Protein AF-A0A920CGW9-F1 (afdb_monomer_lite)

Foldseek 3Di:
DDDDQEEEEEAEDQDDDPCSQPAFLLNFVVCLVVVRFKYKYKYKHQQVDAFDAKDKDKDKDFKKWFAHDPVDDRRHGGDIDTPPAMEIWIWIDGTRMTMTMWMWGDDSGGTITHHPDALLNVLVVVCVVLVQDPVPDDPVLVVLSVVLSVCSVVRDPVCVVVNVVSSVVSVVVVVVVVPDDDDDDDDDDDDD

pLDDT: mean 80.1, std 19.01, range [24.91, 97.69]

Radius of gyration: 21.85 Å; chains: 1; bounding box: 53×42×64 Å

Organism: NCBI:txid1274374

Secondary structure (DSSP, 8-state):
-----EEEEEEEESS--TTTTSPPHHHHHHHHHH--SEEEEEEEEE--SSPEEEEEEEEEEEEEEEE--TTS-TTS--EEEEEEEEEEEEEEEEETEEEEEEEEEE-SSEEEEE-SS-HHHHHHHHHHHTT--GGG--HHHHHHHHHHHHHHHHT-GGGHHHHHHHHHHHHHHHHHGGGS------------

Sequence (192 aa):
MSQYVGTYHSHPNKEYFFEWAYPSNMDISYARYSKDPYMIIIALSRSGKARRELQLEVRKDRAYQFTYNPKLDAHDPPDQVELGHDISYLFGSFLEYTFEMRAYSYNAKGLLNMNLISSEAELLNQLGQNKIKIDTLSAADVFRLRKIEYNLRENNERHGKNTEYHLERLKSLDINSNLKLNVCSLIIRCSS

Structure (mmCIF, N/CA/C/O backbone):
data_AF-A0A920CGW9-F1
#
_entry.id   AF-A0A920CGW9-F1
#
loop_
_atom_site.group_PDB
_atom_site.id
_atom_site.type_symbol
_atom_site.label_atom_id
_atom_site.label_alt_id
_atom_site.label_comp_id
_atom_site.label_asym_id
_atom_site.label_entity_id
_atom_site.label_seq_id
_atom_site.pdbx_PDB_ins_code
_atom_site.Cartn_x
_atom_site.Cartn_y
_atom_site.Cartn_z
_atom_site.occupancy
_atom_site.B_iso_or_equiv
_atom_site.auth_seq_id
_atom_site.auth_comp_id
_atom_site.auth_asym_id
_atom_site.auth_atom_id
_atom_site.pdbx_PDB_model_num
ATOM 1 N N . MET A 1 1 ? 6.518 -20.311 15.582 1.00 49.88 1 MET A N 1
ATOM 2 C CA . MET A 1 1 ? 7.782 -20.034 14.863 1.00 49.88 1 MET A CA 1
ATOM 3 C C . MET A 1 1 ? 7.578 -18.729 14.110 1.00 49.88 1 MET A C 1
ATOM 5 O O . MET A 1 1 ? 6.521 -18.591 13.510 1.00 49.88 1 MET A O 1
ATOM 9 N N . SER A 1 2 ? 8.495 -17.763 14.206 1.00 73.31 2 SER A N 1
ATOM 10 C CA . SER A 1 2 ? 8.412 -16.520 13.421 1.00 73.31 2 SER A CA 1
ATOM 11 C C . SER A 1 2 ? 8.936 -16.798 12.013 1.00 73.31 2 SER A C 1
ATOM 13 O O . SER A 1 2 ? 10.030 -17.345 11.884 1.00 73.31 2 SER A O 1
ATOM 15 N N . GLN A 1 3 ? 8.152 -16.486 10.981 1.00 85.88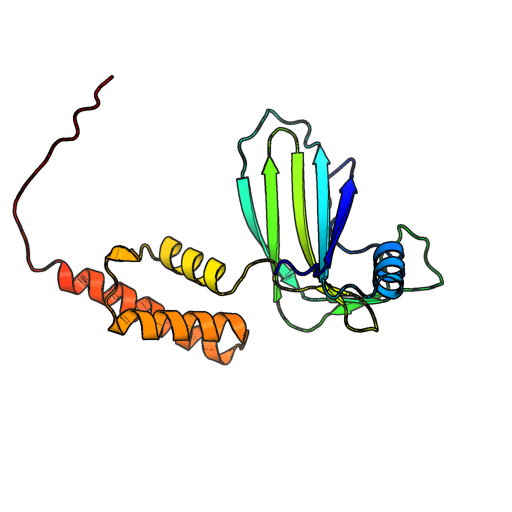 3 GLN A N 1
ATOM 16 C CA . GLN A 1 3 ? 8.536 -16.656 9.580 1.00 85.88 3 GLN A CA 1
ATOM 17 C C . GLN A 1 3 ? 8.692 -15.279 8.937 1.00 85.88 3 GLN A C 1
ATOM 19 O O . GLN A 1 3 ? 7.830 -14.416 9.087 1.00 85.88 3 GLN A O 1
ATOM 24 N N . TYR A 1 4 ? 9.794 -15.086 8.219 1.00 86.69 4 TYR A N 1
ATOM 25 C CA . TYR A 1 4 ? 9.993 -13.914 7.379 1.00 86.69 4 TYR A CA 1
ATOM 26 C C . TYR A 1 4 ? 9.064 -13.984 6.159 1.00 86.69 4 TYR A C 1
ATOM 28 O O . TYR A 1 4 ? 9.005 -15.015 5.487 1.00 86.69 4 TYR A O 1
ATOM 36 N N . VAL A 1 5 ? 8.325 -12.904 5.902 1.00 86.88 5 VAL A N 1
ATOM 37 C CA . VAL A 1 5 ? 7.283 -12.855 4.862 1.00 86.88 5 VAL A CA 1
ATOM 38 C C . VAL A 1 5 ? 7.437 -11.684 3.894 1.00 86.88 5 VAL A C 1
ATOM 40 O O . VAL A 1 5 ? 6.641 -11.570 2.972 1.00 86.88 5 VAL A O 1
ATOM 43 N N . GLY A 1 6 ? 8.416 -10.797 4.063 1.00 91.31 6 GLY A N 1
ATOM 44 C CA . GLY A 1 6 ? 8.503 -9.640 3.181 1.00 91.31 6 GLY A CA 1
ATOM 45 C C . GLY A 1 6 ? 9.488 -8.568 3.598 1.00 91.31 6 GLY A C 1
ATOM 46 O O . GLY A 1 6 ? 10.061 -8.608 4.687 1.00 91.31 6 GLY A O 1
ATOM 47 N N . THR A 1 7 ? 9.625 -7.582 2.720 1.00 92.94 7 THR A N 1
ATOM 48 C CA . THR A 1 7 ? 10.518 -6.436 2.885 1.00 92.94 7 THR A CA 1
ATOM 49 C C . THR A 1 7 ? 9.758 -5.146 3.126 1.00 92.94 7 THR A C 1
ATOM 51 O O . THR A 1 7 ? 8.555 -5.035 2.880 1.00 92.94 7 THR A O 1
ATOM 54 N N . TYR A 1 8 ? 10.495 -4.137 3.579 1.00 93.00 8 TYR A N 1
ATOM 55 C CA . TYR A 1 8 ? 10.065 -2.755 3.480 1.00 93.00 8 TYR A CA 1
ATOM 56 C C . TYR A 1 8 ? 11.111 -1.945 2.707 1.00 93.00 8 TYR A C 1
ATOM 58 O O . TYR A 1 8 ? 12.305 -2.244 2.784 1.00 93.00 8 TYR A O 1
ATOM 66 N N . HIS A 1 9 ? 10.667 -0.910 2.000 1.00 93.88 9 HIS A N 1
ATOM 67 C CA . HIS A 1 9 ? 11.530 0.085 1.375 1.00 93.88 9 HIS A CA 1
ATOM 68 C C . HIS A 1 9 ? 10.994 1.492 1.658 1.00 93.88 9 HIS A C 1
ATOM 70 O O . HIS A 1 9 ? 9.785 1.719 1.664 1.00 93.88 9 HIS A O 1
ATOM 76 N N . SER A 1 10 ? 11.890 2.437 1.933 1.00 92.25 10 SER A N 1
ATOM 77 C CA . SER A 1 10 ? 11.520 3.813 2.258 1.00 92.25 10 SER A CA 1
ATOM 78 C C . SER A 1 10 ? 11.898 4.753 1.121 1.00 92.25 10 SER A C 1
ATOM 80 O O . SER A 1 10 ? 13.057 4.776 0.716 1.00 92.25 10 SER A O 1
ATOM 82 N N . HIS A 1 11 ? 10.955 5.577 0.665 1.00 92.94 11 HIS A N 1
ATOM 83 C CA . HIS A 1 11 ? 11.180 6.620 -0.339 1.00 92.94 11 HIS A CA 1
ATOM 84 C C . HIS A 1 11 ? 11.296 7.994 0.342 1.00 92.94 11 HIS A C 1
ATOM 86 O O . HIS A 1 11 ? 10.275 8.605 0.682 1.00 92.94 11 HIS A O 1
ATOM 92 N N . PRO A 1 12 ? 12.516 8.505 0.586 1.00 89.19 12 PRO A N 1
ATOM 93 C CA . PRO A 1 12 ? 12.698 9.845 1.123 1.00 89.19 12 PRO A CA 1
ATOM 94 C C . PRO A 1 12 ? 12.500 10.887 0.020 1.00 89.19 12 PRO A C 1
ATOM 96 O O . PRO A 1 12 ? 13.229 10.910 -0.968 1.00 89.19 12 PRO A O 1
ATOM 99 N N . ASN A 1 13 ? 11.553 11.799 0.218 1.00 84.56 13 ASN A N 1
ATOM 100 C CA . ASN A 1 13 ? 11.251 12.865 -0.729 1.00 84.56 13 ASN A CA 1
ATOM 101 C C . ASN A 1 13 ? 11.410 14.242 -0.082 1.00 84.56 13 ASN A C 1
ATOM 103 O O . ASN A 1 13 ? 11.139 14.437 1.106 1.00 84.56 13 ASN A O 1
ATOM 107 N N . LYS A 1 14 ? 11.844 15.229 -0.875 1.00 84.06 14 LYS 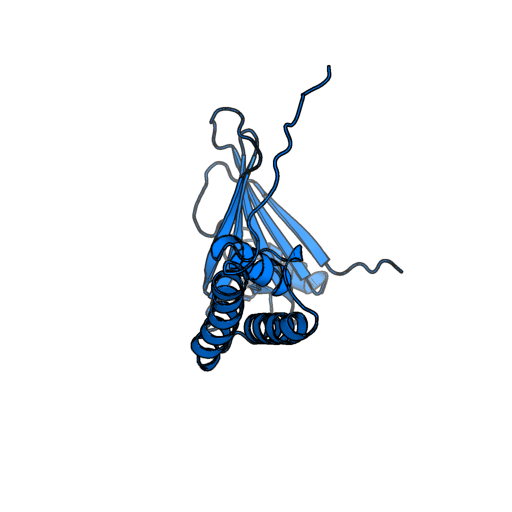A N 1
ATOM 108 C CA . LYS A 1 14 ? 11.921 16.624 -0.411 1.00 84.06 14 LYS A CA 1
ATOM 109 C C . LYS A 1 14 ? 10.525 17.194 -0.186 1.00 84.06 14 LYS A C 1
ATOM 111 O O . LYS A 1 14 ? 10.276 17.805 0.847 1.00 84.06 14 LYS A O 1
ATOM 116 N N . GLU A 1 15 ? 9.610 16.911 -1.102 1.00 81.69 15 GLU A N 1
ATOM 117 C CA . GLU A 1 15 ? 8.235 17.400 -1.085 1.00 81.69 15 GLU A CA 1
ATOM 118 C C . GLU A 1 15 ? 7.253 16.237 -1.223 1.00 81.69 15 GLU A C 1
ATOM 120 O O . GLU A 1 15 ? 7.603 15.161 -1.710 1.00 81.69 15 GLU A O 1
ATOM 125 N N . TYR A 1 16 ? 6.027 16.457 -0.762 1.00 78.38 16 TYR A N 1
ATOM 126 C CA . TYR A 1 16 ? 4.928 15.524 -0.969 1.00 78.38 16 TYR A CA 1
ATOM 127 C C . TYR A 1 16 ? 4.379 15.660 -2.391 1.00 78.38 16 TYR A C 1
ATOM 129 O O . TYR A 1 16 ? 4.093 16.769 -2.841 1.00 78.38 16 TYR A O 1
ATOM 137 N N . PHE A 1 17 ? 4.146 14.527 -3.047 1.00 81.81 17 PHE A N 1
ATOM 138 C CA . PHE A 1 17 ? 3.365 14.426 -4.274 1.00 81.81 17 PHE A CA 1
ATOM 139 C C . PHE A 1 17 ? 2.535 13.137 -4.243 1.00 81.81 17 PHE A C 1
ATOM 141 O O . PHE A 1 17 ? 2.855 12.196 -3.516 1.00 81.81 17 PHE A O 1
ATOM 148 N N . PHE A 1 18 ? 1.428 13.120 -4.987 1.00 74.19 18 PHE A N 1
ATOM 149 C CA . PHE A 1 18 ? 0.583 11.931 -5.126 1.00 74.19 18 PHE A CA 1
ATOM 150 C C . PHE A 1 18 ? 1.404 10.784 -5.749 1.00 74.19 18 PHE A C 1
ATOM 152 O O . PHE A 1 18 ? 2.270 11.053 -6.573 1.00 74.19 18 PHE A O 1
ATOM 15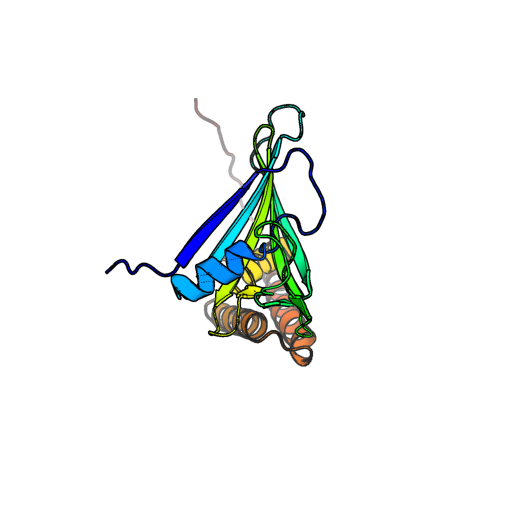9 N N . GLU A 1 19 ? 1.160 9.532 -5.346 1.00 82.38 19 GLU A N 1
ATOM 160 C CA . GLU A 1 19 ? 1.848 8.322 -5.862 1.00 82.38 19 GLU A CA 1
ATOM 161 C C . GLU A 1 19 ? 3.316 8.143 -5.451 1.00 82.38 19 GLU A C 1
ATOM 163 O O . GLU A 1 19 ? 3.969 7.194 -5.859 1.00 82.38 19 GLU A O 1
ATOM 168 N N . TRP A 1 20 ? 3.862 8.977 -4.572 1.00 88.31 20 TRP A N 1
ATOM 169 C CA . TRP A 1 20 ? 5.253 8.856 -4.115 1.00 88.31 20 TRP A CA 1
ATOM 170 C C . TRP A 1 20 ? 5.620 7.548 -3.378 1.00 88.31 20 TRP A C 1
ATOM 172 O O . TRP A 1 20 ? 6.806 7.248 -3.213 1.00 88.31 20 TRP A O 1
ATOM 182 N N . ALA A 1 21 ? 4.623 6.769 -2.941 1.00 93.88 21 ALA A N 1
ATOM 183 C CA . ALA A 1 21 ? 4.792 5.423 -2.389 1.00 93.88 21 ALA A CA 1
ATOM 184 C C . ALA A 1 21 ? 4.537 4.312 -3.423 1.00 93.88 21 ALA A C 1
ATOM 186 O O . ALA A 1 21 ? 4.477 3.143 -3.035 1.00 93.88 21 ALA A O 1
ATOM 187 N N . TYR A 1 22 ? 4.358 4.649 -4.706 1.00 95.75 22 TYR A N 1
ATOM 188 C CA . TYR A 1 22 ? 4.401 3.685 -5.807 1.00 95.75 22 TYR A CA 1
ATOM 189 C C . TYR A 1 22 ? 5.814 3.125 -5.965 1.00 95.75 22 TYR A C 1
ATOM 191 O O . TYR A 1 22 ? 6.787 3.805 -5.624 1.00 95.75 22 TYR A O 1
ATOM 199 N N . PRO A 1 23 ? 5.946 1.887 -6.463 1.00 96.38 23 PRO A N 1
ATOM 200 C CA . PRO A 1 23 ? 7.246 1.290 -6.697 1.00 96.38 23 PRO A CA 1
ATOM 201 C C . PRO A 1 23 ? 7.960 2.014 -7.835 1.00 96.38 23 PRO A C 1
ATOM 203 O O . PRO A 1 23 ? 7.352 2.361 -8.843 1.00 96.38 23 PRO A O 1
ATOM 206 N N . SER A 1 24 ? 9.266 2.186 -7.690 1.00 95.38 24 SER A N 1
ATOM 207 C CA . SER A 1 24 ? 10.180 2.512 -8.780 1.00 95.38 24 SER A CA 1
ATOM 208 C C . SER A 1 24 ? 10.477 1.278 -9.635 1.00 95.38 24 SER A C 1
ATOM 210 O O . SER A 1 24 ? 10.230 0.132 -9.241 1.00 95.38 24 SER A O 1
ATOM 212 N N . ASN A 1 25 ? 11.077 1.481 -10.805 1.00 96.44 25 ASN A N 1
ATOM 213 C CA . ASN A 1 25 ? 11.540 0.381 -11.644 1.00 96.44 25 ASN A CA 1
ATOM 214 C C . ASN A 1 25 ? 12.551 -0.525 -10.906 1.00 96.44 25 ASN A C 1
ATOM 216 O O . ASN A 1 25 ? 12.542 -1.750 -11.073 1.00 96.44 25 ASN A O 1
ATOM 220 N N . MET A 1 26 ? 13.385 0.052 -10.031 1.00 95.81 26 MET A N 1
ATOM 221 C CA . MET A 1 26 ? 14.310 -0.703 -9.183 1.00 95.81 26 MET A CA 1
ATOM 222 C C . MET A 1 26 ? 13.590 -1.555 -8.137 1.00 95.81 26 MET A C 1
ATOM 224 O O . MET A 1 26 ? 14.024 -2.679 -7.895 1.00 95.81 26 MET A O 1
ATOM 228 N N . ASP A 1 27 ? 12.473 -1.095 -7.572 1.00 96.50 27 ASP A N 1
ATOM 229 C CA . ASP A 1 27 ? 11.687 -1.896 -6.623 1.00 96.50 27 ASP A CA 1
ATOM 230 C C . ASP A 1 27 ? 11.156 -3.171 -7.274 1.00 96.50 27 ASP A C 1
ATOM 232 O O . ASP A 1 27 ? 11.217 -4.250 -6.679 1.00 96.50 27 ASP A O 1
ATOM 236 N N . ILE A 1 28 ? 10.711 -3.085 -8.534 1.00 96.62 28 ILE A N 1
ATOM 237 C CA . ILE A 1 28 ? 10.260 -4.271 -9.271 1.00 96.62 28 ILE A CA 1
ATOM 238 C C . ILE A 1 28 ? 11.434 -5.201 -9.573 1.00 96.62 28 ILE A C 1
ATOM 240 O O . ILE A 1 28 ? 11.309 -6.420 -9.445 1.00 96.62 28 ILE A O 1
ATOM 244 N N . SER A 1 29 ? 12.587 -4.646 -9.957 1.00 95.44 29 SER A N 1
ATOM 245 C CA . SER A 1 29 ? 13.811 -5.423 -10.178 1.00 95.44 29 SER A CA 1
ATOM 246 C C . SER A 1 29 ? 14.241 -6.169 -8.909 1.00 95.44 29 SER A C 1
ATOM 248 O O . SER A 1 29 ? 14.483 -7.378 -8.942 1.00 95.44 29 SER A O 1
ATOM 250 N N . TYR A 1 30 ? 14.242 -5.474 -7.770 1.00 95.38 30 TYR A N 1
ATOM 251 C CA . TYR A 1 30 ? 14.555 -6.041 -6.466 1.00 95.38 30 TYR A CA 1
ATOM 252 C C . TYR A 1 30 ? 13.556 -7.133 -6.068 1.00 95.38 30 TYR A C 1
ATOM 254 O O . TYR A 1 30 ? 13.979 -8.233 -5.718 1.00 95.38 30 TYR A O 1
ATOM 262 N N . ALA A 1 31 ? 12.248 -6.889 -6.196 1.00 95.12 31 ALA A N 1
ATOM 263 C CA . ALA A 1 31 ? 11.219 -7.884 -5.893 1.00 95.12 31 ALA A CA 1
ATOM 264 C C . ALA A 1 31 ? 11.353 -9.143 -6.766 1.00 95.12 31 ALA A C 1
ATOM 266 O O . ALA A 1 31 ? 11.160 -10.262 -6.293 1.00 95.12 31 ALA A O 1
ATOM 267 N N . ARG A 1 32 ? 11.752 -8.988 -8.036 1.00 93.69 32 ARG A N 1
ATOM 268 C CA . ARG A 1 32 ? 12.036 -10.124 -8.929 1.00 93.69 32 ARG A CA 1
ATOM 269 C C . ARG A 1 32 ? 13.248 -10.940 -8.491 1.00 93.69 32 ARG A C 1
ATOM 271 O O . ARG A 1 32 ? 13.266 -12.156 -8.702 1.00 93.69 32 ARG A O 1
ATOM 278 N N . TYR A 1 33 ? 14.246 -10.275 -7.916 1.00 93.81 33 TYR A N 1
ATOM 279 C CA . TYR A 1 33 ? 15.446 -10.907 -7.385 1.00 93.81 33 TYR A CA 1
ATOM 280 C C . TYR A 1 33 ? 15.178 -11.616 -6.050 1.00 93.81 33 TYR A C 1
ATOM 282 O O . TYR A 1 33 ? 15.472 -12.806 -5.940 1.00 93.81 33 TYR A O 1
ATOM 290 N N . SER A 1 34 ? 14.596 -10.919 -5.065 1.00 92.75 34 SER A N 1
ATOM 291 C CA . SER A 1 34 ? 14.337 -11.473 -3.729 1.00 92.75 34 SER A CA 1
ATOM 292 C C . SER A 1 34 ? 13.224 -12.517 -3.738 1.00 92.75 34 SER A C 1
ATOM 294 O O . SER A 1 34 ? 13.328 -13.528 -3.049 1.00 92.75 34 SER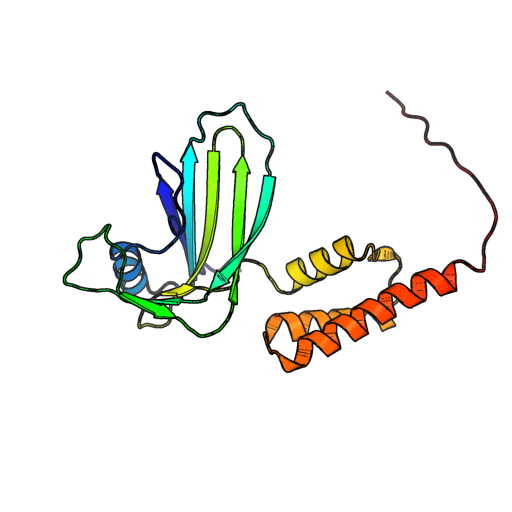 A O 1
ATOM 296 N N . LYS A 1 35 ? 12.193 -12.309 -4.571 1.00 92.00 35 LYS A N 1
ATOM 297 C CA . LYS A 1 35 ? 10.974 -13.131 -4.659 1.00 92.00 35 LYS A CA 1
ATOM 298 C C . LYS A 1 35 ? 10.215 -13.225 -3.337 1.00 92.00 35 LYS A C 1
ATOM 300 O O . LYS A 1 35 ? 9.472 -14.184 -3.118 1.00 92.00 35 LYS A O 1
ATOM 305 N N . ASP A 1 36 ? 10.388 -12.226 -2.481 1.00 90.62 36 ASP A N 1
ATOM 306 C CA . ASP A 1 36 ? 9.629 -12.126 -1.246 1.00 90.62 36 ASP A CA 1
ATOM 307 C C . ASP A 1 36 ? 8.152 -11.873 -1.567 1.00 90.62 36 ASP A C 1
ATOM 309 O O . ASP A 1 36 ? 7.847 -11.106 -2.485 1.00 90.62 36 ASP A O 1
ATOM 313 N N . PRO A 1 37 ? 7.213 -12.522 -0.854 1.00 91.19 37 PRO A N 1
ATOM 314 C CA . PRO A 1 37 ? 5.813 -12.486 -1.253 1.00 91.19 37 PRO A CA 1
ATOM 315 C C . PRO A 1 37 ? 5.182 -11.111 -1.037 1.00 91.19 37 PRO A C 1
ATOM 317 O O . PRO A 1 37 ? 4.239 -10.775 -1.753 1.00 91.19 37 PRO A O 1
ATOM 320 N N . TYR A 1 38 ? 5.713 -10.318 -0.100 1.00 94.44 38 TYR A N 1
ATOM 321 C CA . TYR A 1 38 ? 5.196 -8.996 0.227 1.00 94.44 38 TYR A CA 1
ATOM 322 C C . TYR A 1 38 ? 6.293 -7.933 0.294 1.00 94.44 38 TYR A C 1
ATOM 324 O O . TYR A 1 38 ? 7.410 -8.189 0.747 1.00 94.44 38 TYR A O 1
ATOM 332 N N . MET A 1 39 ? 5.932 -6.715 -0.100 1.00 95.56 39 MET A N 1
ATOM 333 C CA . MET A 1 39 ? 6.741 -5.512 0.076 1.00 95.56 39 MET A CA 1
ATOM 334 C C . MET A 1 39 ? 5.862 -4.384 0.611 1.00 95.56 39 MET A C 1
ATOM 336 O O . MET A 1 39 ? 4.742 -4.188 0.143 1.00 95.56 39 MET A O 1
ATOM 340 N N . ILE A 1 40 ? 6.371 -3.624 1.576 1.00 95.69 40 ILE A N 1
ATOM 341 C CA . ILE A 1 40 ? 5.760 -2.372 2.028 1.00 95.69 40 ILE A CA 1
ATOM 342 C C . ILE A 1 40 ? 6.634 -1.214 1.562 1.00 95.69 40 ILE A C 1
ATOM 344 O O . ILE A 1 40 ? 7.825 -1.187 1.862 1.00 95.69 40 ILE A O 1
ATOM 348 N N . ILE A 1 41 ? 6.047 -0.238 0.877 1.00 96.19 41 ILE A N 1
ATOM 349 C CA . ILE A 1 41 ? 6.746 1.001 0.526 1.00 96.19 41 ILE A CA 1
ATOM 350 C C . ILE A 1 41 ? 6.223 2.125 1.410 1.00 96.19 41 ILE A C 1
ATOM 352 O O . ILE A 1 41 ? 5.011 2.335 1.508 1.00 96.19 41 ILE A O 1
ATOM 356 N N . ILE A 1 42 ? 7.147 2.825 2.069 1.00 94.75 42 ILE A N 1
ATOM 357 C CA . ILE A 1 42 ? 6.862 3.972 2.933 1.00 94.75 42 ILE A CA 1
ATOM 358 C C . ILE A 1 42 ? 7.512 5.211 2.326 1.00 94.75 42 ILE A C 1
ATOM 360 O O . ILE A 1 42 ? 8.724 5.400 2.422 1.00 94.75 42 ILE A O 1
ATOM 364 N N . ALA A 1 43 ? 6.714 6.086 1.729 1.00 94.06 43 ALA A N 1
ATOM 365 C CA . ALA A 1 43 ? 7.196 7.379 1.268 1.00 94.06 43 ALA A CA 1
ATOM 366 C C . ALA A 1 43 ? 7.070 8.416 2.377 1.00 94.06 43 ALA A C 1
ATOM 368 O O . ALA A 1 43 ? 6.052 8.465 3.064 1.00 94.06 43 ALA A O 1
ATOM 369 N N . LEU A 1 44 ? 8.101 9.238 2.571 1.00 92.25 44 LEU A N 1
ATOM 370 C CA . LEU A 1 44 ? 8.131 10.248 3.625 1.00 92.25 44 LEU A CA 1
ATOM 371 C C . LEU A 1 44 ? 8.793 11.546 3.157 1.00 92.25 44 LEU A C 1
ATOM 373 O O . LEU A 1 44 ? 9.831 11.532 2.500 1.00 92.25 44 LEU A O 1
ATOM 377 N N . SER A 1 45 ? 8.211 12.678 3.547 1.00 90.94 45 SER A N 1
ATOM 378 C CA . SER A 1 45 ? 8.777 14.019 3.358 1.00 90.94 45 SER A CA 1
ATOM 379 C C . SER A 1 45 ? 8.699 14.797 4.655 1.00 90.94 45 SER A C 1
ATOM 381 O O . SER A 1 45 ? 7.782 14.637 5.470 1.00 90.94 45 SER A O 1
ATOM 383 N N . ARG A 1 46 ? 9.683 15.673 4.840 1.00 87.06 46 ARG A N 1
ATOM 384 C CA . ARG A 1 46 ? 9.675 16.655 5.910 1.00 87.06 46 ARG A CA 1
ATOM 385 C C . ARG A 1 46 ? 8.753 17.809 5.514 1.00 87.06 46 ARG A C 1
ATOM 387 O O . ARG A 1 46 ? 9.075 18.614 4.653 1.00 87.06 46 ARG A O 1
ATOM 394 N N . SER A 1 47 ? 7.623 17.917 6.200 1.00 72.69 47 SER A N 1
ATOM 395 C CA . SER A 1 47 ? 6.579 18.921 5.958 1.00 72.69 47 SER A CA 1
ATOM 396 C C . SER A 1 47 ? 6.944 20.348 6.396 1.00 72.69 47 SER A C 1
ATOM 398 O O . SER A 1 47 ? 6.171 21.272 6.148 1.00 72.69 47 SER A O 1
ATOM 400 N N . GLY A 1 48 ? 8.074 20.538 7.093 1.00 64.06 48 GLY A N 1
ATOM 401 C CA . GLY A 1 48 ? 8.549 21.840 7.587 1.00 64.06 48 GLY A CA 1
ATOM 402 C C . GLY A 1 48 ? 7.665 22.502 8.658 1.00 64.06 48 GLY A C 1
ATOM 403 O O . GLY A 1 48 ? 7.929 23.637 9.047 1.00 64.06 48 GLY A O 1
ATOM 404 N N . LYS A 1 49 ? 6.608 21.826 9.131 1.00 63.75 49 LYS A N 1
ATOM 405 C CA . LYS A 1 49 ? 5.633 22.343 10.108 1.00 63.75 49 LYS A CA 1
ATOM 406 C C . LYS A 1 49 ? 5.967 21.904 11.540 1.00 63.75 49 LYS A C 1
ATOM 408 O O . LYS A 1 49 ? 6.734 20.970 11.746 1.00 63.75 49 LYS A O 1
ATOM 413 N N . ALA A 1 50 ? 5.359 22.583 12.519 1.00 70.19 50 ALA A N 1
ATOM 414 C CA . ALA A 1 50 ? 5.469 22.281 13.949 1.00 70.19 50 ALA A CA 1
ATOM 415 C C . ALA A 1 50 ? 5.212 20.795 14.259 1.00 70.19 50 ALA A C 1
ATOM 417 O O . ALA A 1 50 ? 4.388 20.165 13.596 1.00 70.19 50 ALA A O 1
ATOM 418 N N . ARG A 1 51 ? 5.890 20.267 15.290 1.00 77.19 51 ARG A N 1
ATOM 419 C CA . ARG A 1 51 ? 5.774 18.868 15.733 1.00 77.19 51 ARG A CA 1
ATOM 420 C C . ARG A 1 51 ? 4.309 18.473 15.943 1.00 77.19 51 ARG A C 1
ATOM 422 O O . ARG A 1 51 ? 3.637 19.035 16.803 1.00 77.19 51 ARG A O 1
ATOM 429 N N . ARG A 1 52 ? 3.845 17.492 15.170 1.00 79.25 52 ARG A N 1
ATOM 430 C CA . ARG A 1 52 ? 2.511 16.894 15.274 1.00 79.25 52 ARG A CA 1
ATOM 431 C C . ARG A 1 52 ? 2.558 15.586 16.054 1.00 79.25 52 ARG A C 1
ATOM 433 O O . ARG A 1 52 ? 3.536 14.842 15.967 1.00 79.25 52 ARG A O 1
ATOM 440 N N . GLU A 1 53 ? 1.483 15.288 16.771 1.00 88.75 53 GLU A N 1
ATOM 441 C CA . GLU A 1 53 ? 1.215 13.927 17.239 1.00 88.75 53 GLU A CA 1
ATOM 442 C C . GLU A 1 53 ? 0.973 12.988 16.050 1.00 88.75 53 GLU A C 1
ATOM 444 O O . GLU A 1 53 ? 0.755 13.445 14.924 1.00 88.75 53 GLU A O 1
ATOM 449 N N . LEU A 1 54 ? 1.036 11.675 16.289 1.00 87.00 54 LEU A N 1
ATOM 450 C CA . LEU A 1 54 ? 0.790 10.687 15.243 1.00 87.00 54 LEU A CA 1
ATOM 451 C C . LEU A 1 54 ? -0.667 10.783 14.789 1.00 87.00 54 LEU A C 1
ATOM 453 O O . LEU A 1 54 ? -1.588 10.531 15.561 1.00 87.00 54 LEU A O 1
ATOM 457 N N . GLN A 1 55 ? -0.857 11.111 13.518 1.00 86.38 55 GLN A N 1
ATOM 458 C CA . GLN A 1 55 ? -2.152 11.099 12.852 1.00 86.38 55 GLN A CA 1
ATOM 459 C C . GLN A 1 55 ? -2.107 10.092 11.714 1.00 86.38 55 GLN A C 1
ATOM 461 O O . GLN A 1 55 ? -1.160 10.099 10.926 1.00 86.38 55 GLN A O 1
ATOM 466 N N . LEU A 1 56 ? -3.132 9.247 11.635 1.00 86.50 56 LEU A N 1
ATOM 467 C CA . LEU A 1 56 ? -3.303 8.237 10.598 1.00 86.50 56 LEU A CA 1
ATOM 468 C C . LEU A 1 56 ? -4.667 8.417 9.938 1.00 86.50 56 LEU A C 1
ATOM 470 O O . LEU A 1 56 ? -5.678 8.619 10.609 1.00 86.50 56 LEU A O 1
ATOM 474 N N . GLU A 1 57 ? -4.678 8.309 8.622 1.00 86.31 57 GLU A N 1
ATOM 475 C CA . GLU A 1 57 ? -5.848 8.387 7.765 1.00 86.31 57 GLU A CA 1
ATOM 476 C C . GLU A 1 57 ? -5.806 7.202 6.798 1.00 86.31 57 GLU A C 1
ATOM 478 O O . GLU A 1 57 ? -4.784 6.940 6.161 1.00 86.31 57 GLU A O 1
ATOM 483 N N . VAL A 1 58 ? -6.919 6.479 6.683 1.00 86.69 58 VAL A N 1
ATOM 484 C CA . VAL A 1 58 ? -7.077 5.456 5.646 1.00 86.69 58 VAL A CA 1
ATOM 485 C C . VAL A 1 58 ? -7.595 6.144 4.391 1.00 86.69 58 VAL A C 1
ATOM 487 O O . VAL A 1 58 ? -8.671 6.742 4.412 1.00 86.69 58 VAL A O 1
ATOM 490 N N . ARG A 1 59 ? -6.839 6.042 3.301 1.00 88.81 59 ARG A N 1
ATOM 491 C CA . ARG A 1 59 ? -7.211 6.567 1.985 1.00 88.81 59 ARG A CA 1
ATOM 492 C C . ARG A 1 59 ? -7.439 5.434 1.001 1.00 88.81 59 ARG A C 1
ATOM 494 O O . ARG A 1 59 ? -6.989 4.315 1.234 1.00 88.81 59 ARG A O 1
ATOM 501 N N . LYS A 1 60 ? -8.150 5.733 -0.086 1.00 89.19 60 LYS A N 1
ATOM 502 C CA . LYS A 1 60 ? -8.465 4.783 -1.156 1.00 89.19 60 LYS A CA 1
ATOM 503 C C . LYS A 1 60 ? -7.831 5.204 -2.471 1.00 89.19 60 LYS A C 1
ATOM 505 O O . LYS A 1 60 ? -7.665 6.396 -2.716 1.00 89.19 60 LYS A O 1
ATOM 510 N N . ASP A 1 61 ? -7.508 4.218 -3.292 1.00 92.06 61 ASP A N 1
ATOM 511 C CA . ASP A 1 61 ? -6.928 4.388 -4.621 1.00 92.06 61 ASP A CA 1
ATOM 512 C C . ASP A 1 61 ? -7.314 3.216 -5.530 1.00 92.06 61 ASP A C 1
ATOM 514 O O . ASP A 1 61 ? -7.821 2.199 -5.052 1.00 92.06 61 ASP A O 1
ATOM 518 N N . ARG A 1 62 ? -7.039 3.328 -6.829 1.00 93.50 62 ARG A N 1
ATOM 519 C CA . ARG A 1 62 ? -7.166 2.210 -7.766 1.00 93.50 62 ARG A CA 1
ATOM 520 C C . ARG A 1 62 ? -6.040 1.197 -7.556 1.00 93.50 62 ARG A C 1
ATOM 522 O O . ARG A 1 62 ? -4.897 1.531 -7.236 1.00 93.50 62 ARG A O 1
ATOM 529 N N . ALA A 1 63 ? -6.372 -0.075 -7.729 1.00 93.38 63 ALA A N 1
ATOM 530 C CA . ALA A 1 63 ? -5.403 -1.155 -7.725 1.00 93.38 63 ALA A CA 1
ATOM 531 C C . ALA A 1 63 ? -4.648 -1.199 -9.056 1.00 93.38 63 ALA A C 1
ATOM 533 O O . ALA A 1 63 ? -5.259 -1.176 -10.123 1.00 93.38 63 ALA A O 1
ATOM 534 N N . TYR A 1 64 ? -3.329 -1.354 -8.983 1.00 96.38 64 TYR A N 1
ATOM 535 C CA . TYR A 1 64 ? -2.451 -1.487 -10.140 1.00 96.38 64 TYR A CA 1
ATOM 536 C C . TYR A 1 64 ? -1.530 -2.695 -9.992 1.00 96.38 64 TYR A C 1
ATOM 538 O O . TYR A 1 64 ? -1.158 -3.090 -8.884 1.00 96.38 64 TYR A O 1
ATOM 546 N N . GLN A 1 65 ? -1.132 -3.253 -11.129 1.00 97.12 65 GLN A N 1
ATOM 547 C CA . GLN A 1 65 ? 0.020 -4.128 -11.256 1.00 97.12 65 GLN A CA 1
ATOM 548 C C . GLN A 1 65 ? 1.164 -3.349 -11.903 1.00 97.12 65 GLN A C 1
ATOM 550 O O . GLN A 1 65 ? 0.987 -2.782 -12.977 1.00 97.12 65 GLN A O 1
ATOM 555 N N . PHE A 1 66 ? 2.337 -3.399 -11.281 1.00 97.62 66 PHE A N 1
ATOM 556 C CA . PHE A 1 66 ? 3.563 -2.752 -11.730 1.00 97.62 66 PHE A CA 1
ATOM 557 C C . PHE A 1 66 ? 4.559 -3.789 -12.246 1.00 97.62 66 PHE A C 1
ATOM 559 O O . PHE A 1 66 ? 4.824 -4.793 -11.575 1.00 97.62 66 PHE A O 1
ATOM 566 N N . THR A 1 67 ? 5.133 -3.558 -13.423 1.00 97.69 67 THR A N 1
ATOM 567 C CA . THR A 1 67 ? 6.068 -4.476 -14.084 1.00 97.69 67 THR A CA 1
ATOM 568 C C . THR A 1 67 ? 7.350 -3.777 -14.513 1.00 97.69 67 THR A C 1
ATOM 570 O O . THR A 1 67 ? 7.336 -2.642 -14.973 1.00 97.69 67 THR A O 1
ATOM 573 N N . TYR A 1 68 ? 8.469 -4.489 -14.384 1.00 97.12 68 TYR A N 1
ATOM 574 C CA . TYR A 1 68 ? 9.790 -3.967 -14.722 1.00 97.12 68 TYR A CA 1
ATOM 575 C C . TYR A 1 68 ? 9.900 -3.608 -16.207 1.00 97.12 68 TYR A C 1
ATOM 577 O O . TYR A 1 68 ? 9.647 -4.462 -17.062 1.00 97.12 68 TYR A O 1
ATOM 585 N N . ASN A 1 69 ? 10.380 -2.399 -16.494 1.00 96.69 69 ASN A N 1
ATOM 586 C CA . ASN A 1 69 ? 10.672 -1.937 -17.843 1.00 96.69 69 ASN A CA 1
ATOM 587 C C . ASN A 1 69 ? 12.196 -1.766 -18.020 1.00 96.69 69 ASN A C 1
ATOM 589 O O . ASN A 1 69 ? 12.789 -0.874 -17.414 1.00 96.69 69 ASN A O 1
ATOM 593 N N . PRO A 1 70 ? 12.863 -2.580 -18.862 1.00 95.75 70 PRO A N 1
ATOM 594 C CA . PRO A 1 70 ? 14.320 -2.531 -19.028 1.00 95.75 70 PRO A CA 1
ATOM 595 C C . PRO A 1 70 ? 14.833 -1.260 -19.721 1.00 95.75 70 PRO A C 1
ATOM 597 O O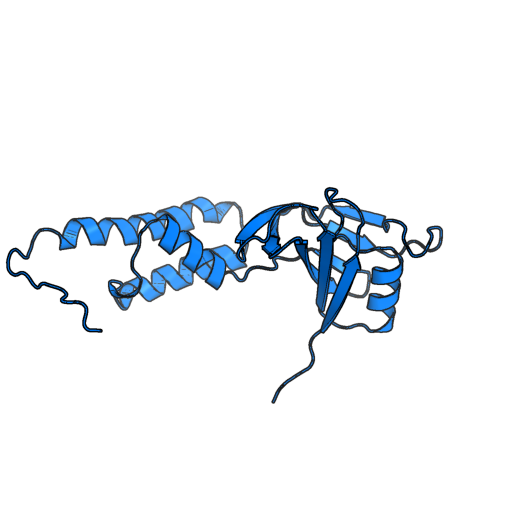 . PRO A 1 70 ? 16.043 -1.090 -19.835 1.00 95.75 70 PRO A O 1
ATOM 600 N N . LYS A 1 71 ? 13.943 -0.407 -20.241 1.00 96.81 71 LYS A N 1
ATOM 601 C CA . LYS A 1 71 ? 14.302 0.837 -20.937 1.00 96.81 71 LYS A CA 1
ATOM 602 C C . LYS A 1 71 ? 14.288 2.067 -20.027 1.00 96.81 71 LYS A C 1
ATOM 604 O O . LYS A 1 71 ? 14.646 3.139 -20.502 1.00 96.81 71 LYS A O 1
ATOM 609 N N . LEU A 1 72 ? 13.828 1.920 -18.786 1.00 95.38 72 LEU A N 1
ATOM 610 C CA . LEU A 1 72 ? 13.684 3.007 -17.820 1.00 95.38 72 LEU A CA 1
ATOM 611 C C . LEU A 1 72 ? 14.802 2.965 -16.780 1.00 95.38 72 LEU A C 1
ATOM 613 O O . LEU A 1 72 ? 15.300 1.884 -16.442 1.00 95.38 72 LEU A O 1
ATOM 617 N N . ASP A 1 73 ? 15.158 4.129 -16.242 1.00 95.69 73 ASP A N 1
ATOM 618 C CA . ASP A 1 73 ? 16.139 4.227 -15.169 1.00 95.69 73 ASP A CA 1
ATOM 619 C C . ASP A 1 73 ? 15.605 3.617 -13.866 1.00 95.69 73 ASP A C 1
ATOM 621 O O . ASP A 1 73 ? 14.416 3.351 -13.686 1.00 95.69 73 ASP A O 1
ATOM 625 N N . ALA A 1 74 ? 16.512 3.371 -12.920 1.00 91.94 74 ALA A N 1
ATOM 626 C CA . ALA A 1 74 ? 16.200 2.739 -11.638 1.00 91.94 74 ALA A CA 1
ATOM 627 C C . ALA A 1 74 ? 15.095 3.466 -10.848 1.00 91.94 74 ALA A C 1
ATOM 629 O O . ALA A 1 74 ? 14.276 2.818 -10.201 1.00 91.94 74 ALA A O 1
ATOM 630 N N . HIS A 1 75 ? 15.089 4.798 -10.899 1.00 91.12 75 HIS A N 1
ATOM 631 C CA . HIS A 1 75 ? 14.174 5.652 -10.139 1.00 91.12 75 HIS A CA 1
ATOM 632 C C . HIS A 1 75 ? 12.908 6.034 -10.910 1.00 91.12 75 HIS A C 1
ATOM 634 O O . HIS A 1 75 ? 12.023 6.664 -10.333 1.00 91.12 75 HIS A O 1
ATOM 640 N N . ASP A 1 76 ? 12.819 5.659 -12.185 1.00 93.12 76 ASP A N 1
ATOM 641 C CA . ASP A 1 76 ? 11.659 5.960 -13.013 1.00 93.12 76 ASP A CA 1
ATOM 642 C C . ASP A 1 76 ? 10.450 5.108 -12.596 1.00 93.12 76 ASP A C 1
ATOM 644 O O . ASP A 1 76 ? 10.614 3.995 -12.075 1.00 93.12 76 ASP A O 1
ATOM 648 N N . PRO A 1 77 ? 9.223 5.599 -12.839 1.00 93.19 77 PRO A N 1
ATOM 649 C CA . PRO A 1 77 ? 8.021 4.805 -12.639 1.00 93.19 77 PRO A CA 1
ATOM 650 C C . PRO A 1 77 ? 8.010 3.596 -13.598 1.00 93.19 77 PRO A C 1
ATOM 652 O O . PRO A 1 77 ? 8.274 3.768 -14.787 1.00 93.19 77 PRO A O 1
ATOM 655 N N . PRO A 1 78 ? 7.712 2.374 -13.123 1.00 96.38 78 PRO A N 1
ATOM 656 C CA . PRO A 1 78 ? 7.620 1.180 -13.959 1.00 96.38 78 PRO A CA 1
ATOM 657 C C . PRO A 1 78 ? 6.367 1.196 -14.849 1.00 96.38 78 PRO A C 1
ATOM 659 O O . PRO A 1 78 ? 5.484 2.042 -14.705 1.00 96.38 78 PRO A O 1
ATOM 662 N N . ASP A 1 79 ? 6.246 0.208 -15.740 1.00 97.25 79 ASP A N 1
ATOM 663 C CA . ASP A 1 79 ? 4.999 -0.002 -16.481 1.00 97.25 79 ASP A CA 1
ATOM 664 C C . ASP A 1 79 ? 3.880 -0.387 -15.498 1.00 97.25 79 ASP A C 1
ATOM 666 O O . ASP A 1 79 ? 4.101 -1.218 -14.612 1.00 97.25 79 ASP A O 1
ATOM 670 N N . GLN A 1 80 ? 2.677 0.171 -15.668 1.00 96.19 80 GLN A N 1
ATOM 671 C CA . GLN A 1 80 ? 1.537 -0.091 -14.785 1.00 96.19 80 GLN A CA 1
ATOM 672 C C . GLN A 1 80 ? 0.252 -0.437 -15.547 1.00 96.19 80 GLN A C 1
ATOM 674 O O . GLN A 1 80 ? -0.026 0.112 -16.613 1.00 96.19 80 GLN A O 1
ATOM 679 N N . VAL A 1 81 ? -0.551 -1.335 -14.972 1.00 97.00 81 VAL A N 1
ATOM 680 C CA . VAL A 1 81 ? -1.868 -1.742 -15.486 1.00 97.00 81 VAL A CA 1
ATOM 681 C C . VAL A 1 81 ? -2.884 -1.717 -14.349 1.00 97.00 81 VAL A C 1
ATOM 683 O O . VAL A 1 81 ? -2.653 -2.329 -13.309 1.00 97.00 81 VAL A O 1
ATOM 686 N N . GLU A 1 82 ? -4.009 -1.027 -14.537 1.00 96.25 82 GLU A N 1
ATOM 687 C CA . GLU A 1 82 ? -5.105 -0.991 -13.560 1.00 96.25 82 GLU A CA 1
ATOM 688 C C . GLU A 1 82 ? -5.819 -2.355 -13.471 1.00 96.25 82 GLU A C 1
ATOM 690 O O . GLU A 1 82 ? -6.061 -3.013 -14.483 1.00 96.25 82 GLU A O 1
ATOM 695 N N . LEU A 1 83 ? -6.173 -2.783 -12.256 1.00 92.19 83 LEU A N 1
ATOM 696 C CA . LEU A 1 83 ? -6.765 -4.095 -11.959 1.00 92.19 83 LEU A CA 1
ATOM 697 C C . LEU A 1 83 ? -8.287 -4.055 -11.720 1.00 92.19 83 LEU A C 1
ATOM 699 O O . LEU A 1 83 ? -8.871 -5.067 -11.327 1.00 92.19 83 LEU A O 1
ATOM 703 N N . GLY A 1 84 ? -8.932 -2.903 -11.925 1.00 89.88 84 GLY A N 1
ATOM 704 C CA . GLY A 1 84 ? -10.394 -2.762 -11.897 1.00 89.88 84 GLY A CA 1
ATOM 705 C C . GLY A 1 84 ? -11.048 -2.887 -10.515 1.00 89.88 84 GLY A C 1
ATOM 706 O O . GLY A 1 84 ? -12.235 -3.182 -10.434 1.00 89.88 84 GLY A O 1
ATOM 707 N N . HIS A 1 85 ? -10.296 -2.685 -9.432 1.00 85.88 85 HIS A N 1
ATOM 708 C CA . HIS A 1 85 ? -10.819 -2.636 -8.064 1.00 85.88 85 HIS A CA 1
ATOM 709 C C . HIS A 1 85 ? -10.084 -1.576 -7.236 1.00 85.88 85 HIS A C 1
ATOM 711 O O . HIS A 1 85 ? -9.019 -1.102 -7.634 1.00 85.88 85 HIS A O 1
ATOM 717 N N . ASP A 1 86 ? -10.657 -1.203 -6.091 1.00 89.25 86 ASP A N 1
ATOM 718 C CA . ASP A 1 86 ? -10.064 -0.225 -5.176 1.00 89.25 86 ASP A CA 1
ATOM 719 C C . ASP A 1 86 ? -9.231 -0.913 -4.088 1.00 89.25 86 ASP A C 1
ATOM 721 O O . ASP A 1 86 ? -9.551 -2.017 -3.633 1.00 89.25 86 ASP A O 1
ATOM 725 N N . ILE A 1 87 ? -8.189 -0.217 -3.637 1.00 89.25 87 ILE A N 1
ATOM 726 C CA . ILE A 1 87 ? -7.367 -0.579 -2.482 1.00 89.25 87 ILE A CA 1
ATOM 727 C C . ILE A 1 87 ? -7.342 0.546 -1.458 1.00 89.25 87 ILE A C 1
ATOM 729 O O . ILE A 1 87 ? -7.535 1.717 -1.782 1.00 89.25 87 ILE A O 1
ATOM 733 N N . SER A 1 88 ? -7.067 0.178 -0.211 1.00 89.44 88 SER A N 1
ATOM 734 C CA . SER A 1 88 ? -6.867 1.101 0.897 1.00 89.44 88 SER A CA 1
ATOM 735 C C . SER A 1 88 ? -5.404 1.143 1.326 1.00 89.44 88 SER A C 1
ATOM 737 O O . SER A 1 88 ? -4.745 0.108 1.459 1.00 89.44 88 SER A O 1
ATOM 739 N N . TYR A 1 89 ? -4.918 2.349 1.598 1.00 90.69 89 TYR A N 1
ATOM 740 C CA . TYR A 1 89 ? -3.556 2.627 2.034 1.00 90.69 89 TYR A CA 1
ATOM 741 C C . TYR A 1 89 ? -3.550 3.603 3.217 1.00 90.69 89 TYR A C 1
ATOM 743 O O . TYR A 1 89 ? -4.566 4.236 3.520 1.00 90.69 89 TYR A O 1
ATOM 751 N N . LEU A 1 90 ? -2.417 3.706 3.915 1.00 91.06 90 LEU A N 1
ATOM 752 C CA . LEU A 1 90 ? -2.281 4.617 5.051 1.00 91.06 90 LEU A CA 1
ATOM 753 C C . LEU A 1 90 ? -1.584 5.898 4.627 1.00 91.06 90 LEU A C 1
ATOM 755 O O . LEU A 1 90 ? -0.507 5.872 4.038 1.00 91.06 90 LEU A O 1
ATOM 759 N N . PHE A 1 91 ? -2.176 7.017 5.004 1.00 91.25 91 PHE A N 1
ATOM 760 C CA . PHE A 1 91 ? -1.546 8.321 4.981 1.00 91.25 91 PHE A CA 1
ATOM 761 C C . PHE A 1 91 ? -1.417 8.824 6.413 1.00 91.25 91 PHE A C 1
ATOM 763 O O . PHE A 1 91 ? -2.297 8.593 7.240 1.00 91.25 91 PHE A O 1
ATOM 770 N N . GLY A 1 92 ? -0.332 9.514 6.735 1.00 89.75 92 GLY A N 1
ATOM 771 C CA . GLY A 1 92 ? -0.146 9.992 8.091 1.00 89.75 92 GLY A CA 1
ATOM 772 C C . GLY A 1 92 ? 0.801 11.162 8.226 1.00 89.75 92 GLY A C 1
ATOM 773 O O . GLY A 1 92 ? 1.502 11.566 7.298 1.00 89.75 92 GLY A O 1
ATOM 774 N N . SER A 1 93 ? 0.810 11.722 9.429 1.00 90.25 93 SER A N 1
ATOM 775 C CA . SER A 1 93 ? 1.812 12.698 9.834 1.00 90.25 93 SER A CA 1
ATOM 776 C C . SER A 1 93 ? 2.273 12.427 11.255 1.00 90.25 93 SER A C 1
ATOM 778 O O . SER A 1 93 ? 1.489 11.997 12.098 1.00 90.25 93 SER A O 1
ATOM 780 N N . PHE A 1 94 ? 3.559 12.641 11.504 1.00 89.00 94 PHE A N 1
ATOM 781 C CA . PHE A 1 94 ? 4.164 12.487 12.820 1.00 89.00 94 PHE A CA 1
ATOM 782 C C . PHE A 1 94 ? 5.378 13.399 12.937 1.00 89.00 94 PHE A C 1
ATOM 784 O O . PHE A 1 94 ? 6.226 13.437 12.043 1.00 89.00 94 PHE A O 1
ATOM 791 N N . LEU A 1 95 ? 5.479 14.131 14.047 1.00 89.06 95 LEU A N 1
ATOM 792 C CA . LEU A 1 95 ? 6.481 15.174 14.248 1.00 89.06 95 LEU A CA 1
ATOM 793 C C . LEU A 1 95 ? 6.457 16.167 13.078 1.00 89.06 95 LEU A C 1
ATOM 795 O O . LEU A 1 95 ? 5.451 16.837 12.862 1.00 89.06 95 LEU A O 1
ATOM 799 N N . GLU A 1 96 ? 7.553 16.270 12.335 1.00 90.31 96 GLU A N 1
ATOM 800 C CA . GLU A 1 96 ? 7.690 17.156 11.179 1.00 90.31 96 GLU A CA 1
ATOM 801 C C . GLU A 1 96 ? 7.488 16.409 9.854 1.00 90.31 96 GLU A C 1
ATOM 803 O O . GLU A 1 96 ? 7.648 17.002 8.787 1.00 90.31 96 GLU A O 1
ATOM 808 N N . TYR A 1 97 ? 7.142 15.122 9.892 1.00 89.88 97 TYR A N 1
ATOM 809 C CA . TYR A 1 97 ? 7.039 14.263 8.720 1.00 89.88 97 TYR A CA 1
ATOM 810 C C . TYR A 1 97 ? 5.592 14.041 8.302 1.00 89.88 97 TYR A C 1
ATOM 812 O O . TYR A 1 97 ? 4.681 13.936 9.122 1.00 89.88 97 TYR A O 1
ATOM 820 N N . THR A 1 98 ? 5.397 13.953 6.995 1.00 91.31 98 THR A N 1
ATOM 821 C CA . THR A 1 98 ? 4.208 13.385 6.361 1.00 91.31 98 THR A CA 1
ATOM 822 C C . THR A 1 98 ? 4.642 12.118 5.648 1.00 91.31 98 THR A C 1
ATOM 824 O O . THR A 1 98 ? 5.748 12.087 5.105 1.00 91.31 98 THR A O 1
ATOM 827 N N . PHE A 1 99 ? 3.815 11.080 5.678 1.00 91.88 99 PHE A N 1
ATOM 828 C CA . PHE A 1 99 ? 4.146 9.802 5.071 1.00 91.88 99 PHE A CA 1
ATOM 829 C C . PHE A 1 99 ? 2.935 9.114 4.448 1.00 91.88 99 PHE A C 1
ATOM 831 O O . PHE A 1 99 ? 1.787 9.361 4.816 1.00 91.88 99 PHE A O 1
ATOM 838 N N . GLU A 1 100 ? 3.227 8.219 3.517 1.00 93.88 100 GLU A N 1
ATOM 839 C CA . GLU A 1 100 ? 2.285 7.315 2.876 1.00 93.88 100 GLU A CA 1
ATOM 840 C C . GLU A 1 100 ? 2.852 5.903 2.912 1.00 93.88 100 GLU A C 1
ATOM 842 O O . GLU A 1 100 ? 4.037 5.703 2.657 1.00 93.88 100 GLU A O 1
ATOM 847 N N . MET A 1 101 ? 2.012 4.928 3.239 1.00 94.44 101 MET A N 1
ATOM 848 C CA . MET A 1 101 ? 2.385 3.523 3.311 1.00 94.44 101 MET A CA 1
ATOM 849 C C . MET A 1 101 ? 1.479 2.715 2.398 1.00 94.44 101 MET A C 1
ATOM 851 O O . MET A 1 101 ? 0.252 2.789 2.518 1.00 94.44 101 MET A O 1
ATOM 855 N N . ARG A 1 102 ? 2.083 1.901 1.534 1.00 95.25 102 ARG A N 1
ATOM 856 C CA . ARG A 1 102 ? 1.383 0.988 0.625 1.00 95.25 102 ARG A CA 1
ATOM 857 C C . ARG A 1 102 ? 1.944 -0.419 0.739 1.00 95.25 102 ARG A C 1
ATOM 859 O O . ARG A 1 102 ? 3.137 -0.592 0.985 1.00 95.25 102 ARG A O 1
ATOM 866 N N . ALA A 1 103 ? 1.074 -1.409 0.567 1.00 94.56 103 ALA A N 1
ATOM 867 C CA . ALA A 1 103 ? 1.441 -2.817 0.548 1.00 94.56 103 ALA A CA 1
ATOM 868 C C . ALA A 1 103 ? 1.340 -3.379 -0.866 1.00 94.56 103 ALA A C 1
ATOM 870 O O . ALA A 1 103 ? 0.419 -3.055 -1.621 1.00 94.56 103 ALA A O 1
ATOM 871 N N . TYR A 1 104 ? 2.267 -4.277 -1.168 1.00 95.88 104 TYR A N 1
ATOM 872 C CA . TYR A 1 104 ? 2.390 -4.938 -2.449 1.00 95.88 104 TYR A CA 1
ATOM 873 C C . TYR A 1 104 ? 2.548 -6.437 -2.255 1.00 95.88 104 TYR A C 1
ATOM 875 O O . TYR A 1 104 ? 3.258 -6.878 -1.350 1.00 95.88 104 TYR A O 1
ATOM 883 N N . SER A 1 105 ? 1.939 -7.212 -3.149 1.00 95.50 105 SER A N 1
ATOM 884 C CA . SER A 1 105 ? 2.203 -8.645 -3.289 1.00 95.50 105 SER A CA 1
ATOM 885 C C . SER A 1 105 ? 2.999 -8.923 -4.560 1.00 95.50 105 SER A C 1
ATOM 887 O O . SER A 1 105 ? 2.833 -8.229 -5.562 1.00 95.50 105 SER A O 1
ATOM 889 N N . TYR A 1 106 ? 3.860 -9.936 -4.540 1.00 95.00 106 TYR A N 1
ATOM 890 C CA . TYR A 1 106 ? 4.641 -10.345 -5.706 1.00 95.00 106 TYR A CA 1
ATOM 891 C C . TYR A 1 106 ? 4.039 -11.587 -6.383 1.00 95.00 106 TYR A C 1
ATOM 893 O O . TYR A 1 106 ? 3.797 -12.599 -5.728 1.00 95.00 106 TYR A O 1
ATOM 901 N N . ASN A 1 107 ? 3.836 -11.552 -7.709 1.00 91.69 107 ASN A N 1
ATOM 902 C CA . ASN A 1 107 ? 3.250 -12.669 -8.482 1.00 91.69 107 ASN A CA 1
ATOM 903 C C . ASN A 1 107 ? 4.154 -13.233 -9.594 1.00 91.69 107 ASN A C 1
ATOM 905 O O . ASN A 1 107 ? 3.662 -13.664 -10.639 1.00 91.69 107 ASN A O 1
ATOM 909 N N . ALA A 1 108 ? 5.476 -13.202 -9.414 1.00 90.44 108 ALA A N 1
ATOM 910 C CA . ALA A 1 108 ? 6.483 -13.575 -10.420 1.00 90.44 108 ALA A CA 1
ATOM 911 C C . ALA A 1 108 ? 6.589 -12.650 -11.652 1.00 90.44 108 ALA A C 1
ATOM 913 O O . ALA A 1 108 ? 7.621 -12.659 -12.325 1.00 90.44 108 ALA A O 1
ATOM 914 N N . LYS A 1 109 ? 5.562 -11.844 -11.952 1.00 89.44 109 LYS A N 1
ATOM 915 C CA . LYS A 1 109 ? 5.576 -10.861 -13.049 1.00 89.44 109 LYS A CA 1
ATOM 916 C C . LYS A 1 109 ? 5.923 -9.459 -12.558 1.00 89.44 109 LYS A C 1
ATOM 918 O O . LYS A 1 109 ? 6.577 -8.709 -13.276 1.00 89.44 109 LYS A O 1
ATOM 923 N N . GLY A 1 110 ? 5.500 -9.119 -11.346 1.00 94.06 110 GLY A N 1
ATOM 924 C CA . GLY A 1 110 ? 5.731 -7.809 -10.757 1.00 94.06 110 GLY A CA 1
ATOM 925 C C . GLY A 1 110 ? 5.041 -7.657 -9.408 1.00 94.06 110 GLY A C 1
ATOM 926 O O . GLY A 1 110 ? 4.710 -8.659 -8.768 1.00 94.06 110 GLY A O 1
ATOM 927 N N . LEU A 1 111 ? 4.843 -6.408 -8.997 1.00 97.12 111 LEU A N 1
ATOM 928 C CA . LEU A 1 111 ? 4.176 -6.052 -7.747 1.00 97.12 111 LEU A CA 1
ATOM 929 C C . LEU A 1 111 ? 2.718 -5.674 -8.012 1.00 97.12 111 LEU A C 1
ATOM 931 O O . LEU A 1 111 ? 2.443 -4.895 -8.920 1.00 97.12 111 LEU A O 1
ATOM 935 N N . LEU A 1 112 ? 1.787 -6.198 -7.219 1.00 96.56 112 LEU A N 1
ATOM 936 C CA . LEU A 1 112 ? 0.386 -5.782 -7.233 1.00 96.56 112 LEU A CA 1
ATOM 937 C C . LEU A 1 112 ? 0.083 -4.986 -5.975 1.00 96.56 112 LEU A C 1
ATOM 939 O O . LEU A 1 112 ? 0.336 -5.483 -4.875 1.00 96.56 112 LEU A O 1
ATOM 943 N N . ASN A 1 113 ? -0.512 -3.806 -6.142 1.00 91.81 113 ASN A N 1
ATOM 944 C CA . ASN A 1 113 ? -1.112 -3.070 -5.035 1.00 91.81 113 ASN A CA 1
ATOM 945 C C . ASN A 1 113 ? -2.125 -3.959 -4.314 1.00 91.81 113 ASN A C 1
ATOM 947 O O . ASN A 1 113 ? -2.975 -4.586 -4.947 1.00 91.81 113 ASN A O 1
ATOM 951 N N . MET A 1 114 ? -2.066 -3.964 -2.987 1.00 90.62 114 MET A N 1
ATOM 952 C CA . MET A 1 114 ? -3.037 -4.657 -2.152 1.00 90.62 114 MET A CA 1
ATOM 953 C C . MET A 1 114 ? -3.485 -3.787 -0.981 1.00 90.62 114 MET A C 1
ATOM 955 O O . MET A 1 114 ? -2.842 -2.799 -0.625 1.00 90.62 114 MET A O 1
ATOM 959 N N . ASN A 1 115 ? -4.600 -4.179 -0.366 1.00 88.56 115 ASN A N 1
ATOM 960 C CA . ASN A 1 115 ? -5.089 -3.542 0.849 1.00 88.56 115 ASN A CA 1
ATOM 961 C C . ASN A 1 115 ? -4.049 -3.666 1.966 1.00 88.56 115 ASN A C 1
ATOM 963 O O . ASN A 1 115 ? -3.702 -4.772 2.381 1.00 88.56 115 ASN A O 1
ATOM 967 N N . LEU A 1 116 ? -3.579 -2.523 2.470 1.00 83.44 116 LEU A N 1
ATOM 968 C CA . LEU A 1 116 ? -2.709 -2.481 3.648 1.00 83.44 116 LEU A CA 1
ATOM 969 C C . LEU A 1 116 ? -3.501 -2.758 4.936 1.00 83.44 116 LEU A C 1
ATOM 971 O O . LEU A 1 116 ? -2.959 -3.275 5.910 1.00 83.44 116 LEU A O 1
ATOM 975 N N . ILE A 1 117 ? -4.785 -2.398 4.945 1.00 81.06 117 ILE A N 1
ATOM 976 C CA . ILE A 1 117 ? -5.683 -2.575 6.087 1.00 81.06 117 ILE A CA 1
ATOM 977 C C . ILE A 1 117 ? -6.375 -3.936 5.992 1.00 81.06 117 ILE A C 1
ATOM 979 O O . ILE A 1 117 ? -6.897 -4.300 4.939 1.00 81.06 117 ILE A O 1
ATOM 983 N N . SER A 1 118 ? -6.389 -4.685 7.097 1.00 76.94 118 SER A N 1
ATOM 984 C CA . SER A 1 118 ? -7.116 -5.954 7.171 1.00 76.94 118 SER A CA 1
ATOM 985 C C . SER A 1 118 ? -8.630 -5.728 7.196 1.00 76.94 118 SER A C 1
ATOM 987 O O . SER A 1 118 ? -9.117 -4.726 7.723 1.00 76.94 118 SER A O 1
ATOM 989 N N . SER A 1 119 ? -9.390 -6.709 6.708 1.00 75.50 119 SER A N 1
ATOM 990 C CA . SER A 1 119 ? -10.856 -6.732 6.800 1.00 75.50 119 SER A CA 1
ATOM 991 C C . SER A 1 119 ? -11.364 -6.585 8.242 1.00 75.50 119 SER A C 1
ATOM 993 O O . SER A 1 119 ? -12.403 -5.975 8.474 1.00 75.50 119 SER A O 1
ATOM 995 N N . GLU A 1 120 ? -10.623 -7.097 9.228 1.00 72.44 120 GLU A N 1
ATOM 996 C CA . GLU A 1 120 ? -10.929 -6.939 10.656 1.00 72.44 120 GLU A CA 1
ATOM 997 C C . GLU A 1 120 ? -10.765 -5.494 11.139 1.00 72.44 120 GLU A C 1
ATOM 999 O O . GLU A 1 120 ? -11.642 -4.970 11.825 1.00 72.44 120 GLU A O 1
ATOM 1004 N N . ALA A 1 121 ? -9.672 -4.825 10.765 1.00 75.12 121 ALA A N 1
ATOM 1005 C CA . ALA A 1 121 ? -9.465 -3.419 11.095 1.00 75.12 121 ALA A CA 1
ATOM 1006 C C . ALA A 1 121 ? -10.511 -2.527 10.404 1.00 75.12 121 ALA A C 1
ATOM 1008 O O . ALA A 1 121 ? -11.021 -1.586 11.015 1.00 75.12 121 ALA A O 1
ATOM 1009 N N . GLU A 1 122 ? -10.891 -2.856 9.168 1.00 76.31 122 GLU A N 1
ATOM 1010 C CA . GLU A 1 122 ? -11.973 -2.169 8.464 1.00 76.31 122 GLU A CA 1
ATOM 1011 C C . GLU A 1 122 ? -13.338 -2.397 9.134 1.00 76.31 122 GLU A C 1
ATOM 1013 O O . GLU A 1 122 ? -14.076 -1.433 9.343 1.00 76.31 122 GLU A O 1
ATOM 1018 N N . LEU A 1 123 ? -13.645 -3.624 9.578 1.00 82.38 123 LEU A N 1
ATOM 1019 C CA . LEU A 1 123 ? -14.838 -3.913 10.380 1.00 82.38 123 LEU A CA 1
ATOM 1020 C C . LEU A 1 123 ? -14.857 -3.069 11.662 1.00 82.38 123 LEU A C 1
ATOM 1022 O O . LEU A 1 123 ? -15.864 -2.428 11.956 1.00 82.38 123 LEU A O 1
ATOM 1026 N N . LEU A 1 124 ? -13.761 -3.047 12.424 1.00 79.50 124 LEU A N 1
ATOM 1027 C CA . LEU A 1 124 ? -13.676 -2.276 13.668 1.00 79.50 124 LEU A CA 1
ATOM 1028 C C . LEU A 1 124 ? -13.885 -0.778 13.422 1.00 79.50 124 LEU A C 1
ATOM 1030 O O . LEU A 1 124 ? -14.610 -0.125 14.176 1.00 79.50 124 LEU A O 1
ATOM 1034 N N . ASN A 1 125 ? -13.312 -0.246 12.340 1.00 77.94 125 ASN A N 1
ATOM 1035 C CA . ASN A 1 125 ? -13.531 1.137 11.931 1.00 77.94 125 ASN A CA 1
ATOM 1036 C C . ASN A 1 125 ? -15.014 1.396 11.608 1.00 77.94 125 ASN A C 1
ATOM 1038 O O . ASN A 1 125 ? -15.593 2.363 12.105 1.00 77.94 125 ASN A O 1
ATOM 1042 N N . GLN A 1 126 ? -15.669 0.499 10.860 1.00 80.88 126 GLN A N 1
ATOM 1043 C CA . GLN A 1 126 ? -17.104 0.600 10.578 1.00 80.88 126 GLN A CA 1
ATOM 1044 C C . GLN A 1 126 ? -17.947 0.553 11.859 1.00 80.88 126 GLN A C 1
ATOM 1046 O O . GLN A 1 126 ? -18.868 1.355 12.002 1.00 80.88 126 GLN A O 1
ATOM 1051 N N . LEU A 1 127 ? -17.643 -0.330 12.815 1.00 83.38 127 LEU A N 1
ATOM 1052 C CA . LEU A 1 127 ? -18.352 -0.376 14.099 1.00 83.38 127 LEU A CA 1
ATOM 1053 C C . LEU A 1 127 ? -18.201 0.942 14.870 1.00 83.38 127 LEU A C 1
ATOM 1055 O O . LEU A 1 127 ? -19.200 1.489 15.339 1.00 83.38 127 LEU A O 1
ATOM 1059 N N . GLY A 1 128 ? -16.983 1.493 14.929 1.00 77.50 128 GLY A N 1
ATOM 1060 C CA . GLY A 1 128 ? -16.695 2.775 15.575 1.00 77.50 128 GLY A CA 1
ATOM 1061 C C . GLY A 1 128 ? -17.443 3.950 14.939 1.00 77.50 128 GLY A C 1
ATOM 1062 O O . GLY A 1 128 ? -18.111 4.708 15.643 1.00 77.50 128 GLY A O 1
ATOM 1063 N N . GLN A 1 129 ? -17.420 4.061 13.607 1.00 79.62 129 GLN A N 1
ATOM 1064 C CA . GLN A 1 129 ? -18.178 5.076 12.857 1.00 79.62 129 GLN A CA 1
ATOM 1065 C C . GLN A 1 129 ? -19.687 4.974 13.107 1.00 79.62 129 GLN A C 1
ATOM 1067 O O . GLN A 1 129 ? -20.387 5.982 13.202 1.00 79.62 129 GLN A O 1
ATOM 1072 N N . ASN A 1 130 ? -20.186 3.747 13.260 1.00 80.06 130 ASN A N 1
ATOM 1073 C CA . ASN A 1 130 ? -21.588 3.465 13.541 1.00 80.06 130 ASN A CA 1
ATOM 1074 C C . ASN A 1 130 ? -21.934 3.492 15.039 1.00 80.06 130 ASN A C 1
ATOM 1076 O O . ASN A 1 130 ? -23.084 3.221 15.384 1.00 80.06 130 ASN A O 1
ATOM 1080 N N . LYS A 1 131 ? -20.978 3.855 15.909 1.00 83.44 131 LYS A N 1
ATOM 1081 C CA . LYS A 1 131 ? -21.109 3.917 17.375 1.00 83.44 131 LYS A CA 1
ATOM 1082 C C . LYS A 1 131 ? -21.570 2.602 18.019 1.00 83.44 131 LYS A C 1
ATOM 1084 O O . LYS A 1 131 ? -22.158 2.622 19.095 1.00 83.44 131 LYS A O 1
ATOM 1089 N N . ILE A 1 132 ? -21.291 1.469 17.377 1.00 82.88 132 ILE A N 1
ATOM 1090 C CA . ILE A 1 132 ? -21.615 0.141 17.901 1.00 82.88 132 ILE A CA 1
ATOM 1091 C C . ILE A 1 132 ? -20.515 -0.250 18.885 1.00 82.88 132 ILE A C 1
ATOM 1093 O O . ILE A 1 132 ? -19.347 -0.363 18.506 1.00 82.88 132 ILE A O 1
ATOM 1097 N N . LYS A 1 133 ? -20.879 -0.458 20.150 1.00 81.88 133 LYS A N 1
ATOM 1098 C CA . LYS A 1 133 ? -19.928 -0.912 21.164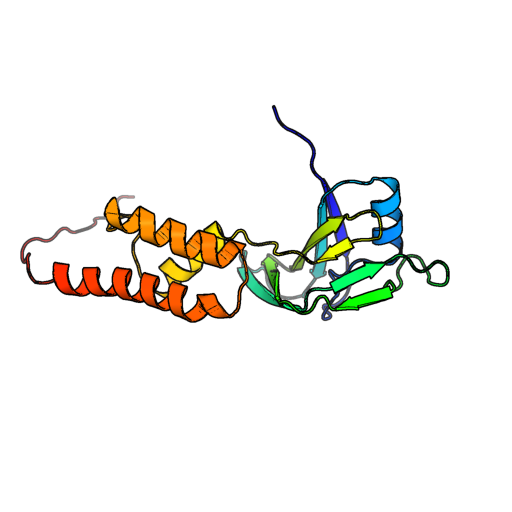 1.00 81.88 133 LYS A CA 1
ATOM 1099 C C . LYS A 1 133 ? -19.775 -2.429 21.099 1.00 81.88 133 LYS A C 1
ATOM 1101 O O . LYS A 1 133 ? -20.755 -3.153 20.999 1.00 81.88 133 LYS A O 1
ATOM 1106 N N . ILE A 1 134 ? -18.539 -2.918 21.124 1.00 79.69 134 ILE A N 1
ATOM 1107 C CA . ILE A 1 134 ? -18.249 -4.354 20.966 1.00 79.69 134 ILE A CA 1
ATOM 1108 C C . ILE A 1 134 ? -18.639 -5.140 22.223 1.00 79.69 134 ILE A C 1
ATOM 1110 O O . ILE A 1 134 ? -19.076 -6.282 22.128 1.00 79.69 134 ILE A O 1
ATOM 1114 N N . ASP A 1 135 ? -18.504 -4.520 23.394 1.00 79.56 135 ASP A N 1
ATOM 1115 C CA . ASP A 1 135 ? -18.818 -5.106 24.700 1.00 79.56 135 ASP A CA 1
ATOM 1116 C C . ASP A 1 135 ? -20.321 -5.334 24.923 1.00 79.56 135 ASP A C 1
ATOM 1118 O O . ASP A 1 135 ? -20.694 -6.135 25.779 1.00 79.56 135 ASP A O 1
ATOM 1122 N N . THR A 1 136 ? -21.185 -4.687 24.137 1.00 80.75 136 THR A N 1
ATOM 1123 C CA . THR A 1 136 ? -22.641 -4.880 24.188 1.00 80.75 136 THR A CA 1
ATOM 1124 C C . THR A 1 136 ? -23.147 -5.955 23.222 1.00 80.75 136 THR A C 1
ATOM 1126 O O . THR A 1 136 ? -24.336 -6.280 23.241 1.00 80.75 136 THR A O 1
ATOM 1129 N N . LEU A 1 137 ? -22.274 -6.535 22.390 1.00 82.00 137 LEU A N 1
ATOM 1130 C CA . LEU A 1 137 ? -22.658 -7.519 21.377 1.00 82.00 137 LEU A CA 1
ATOM 1131 C C . LEU A 1 137 ? -22.848 -8.918 21.971 1.00 82.00 137 LEU A C 1
ATOM 1133 O O . LEU A 1 137 ? -22.014 -9.432 22.715 1.00 82.00 137 LEU A O 1
ATOM 1137 N N . SER A 1 138 ? -23.941 -9.577 21.587 1.00 80.31 138 SER A N 1
ATOM 1138 C CA . SER A 1 138 ? -24.229 -10.950 22.001 1.00 80.31 138 SER A CA 1
ATOM 1139 C C . SER A 1 138 ? -23.449 -11.979 21.171 1.00 80.31 138 SER A C 1
ATOM 1141 O O . SER A 1 138 ? -22.952 -11.702 20.078 1.00 80.31 138 SER A O 1
ATOM 1143 N N . ALA A 1 139 ? -23.422 -13.236 21.623 1.00 78.12 139 ALA A N 1
ATOM 1144 C CA . ALA A 1 139 ? -22.847 -14.336 20.841 1.00 78.12 139 ALA A CA 1
ATOM 1145 C C . ALA A 1 139 ? -23.516 -14.509 19.456 1.00 78.12 139 ALA A C 1
ATOM 1147 O O . ALA A 1 139 ? -22.862 -14.915 18.495 1.00 78.12 139 ALA A O 1
ATOM 1148 N N . ALA A 1 140 ? -24.802 -14.162 19.323 1.00 73.69 140 ALA A N 1
ATOM 1149 C CA . ALA A 1 140 ? -25.510 -14.192 18.042 1.00 73.69 140 ALA A CA 1
ATOM 1150 C C . ALA A 1 140 ? -25.045 -13.077 17.083 1.00 73.69 140 ALA A C 1
ATOM 1152 O O . ALA A 1 140 ? -25.156 -13.219 15.860 1.00 73.69 140 ALA A O 1
ATOM 1153 N N . ASP A 1 141 ? -24.492 -11.986 17.613 1.00 81.75 141 ASP A N 1
ATOM 1154 C CA . ASP A 1 141 ? -23.977 -10.857 16.837 1.00 81.75 141 ASP A CA 1
ATOM 1155 C C . ASP A 1 141 ? -22.586 -11.136 16.270 1.00 81.75 141 ASP A C 1
ATOM 1157 O O . ASP A 1 141 ? -22.277 -10.694 15.164 1.00 81.75 141 ASP A O 1
ATOM 1161 N N . VAL A 1 142 ? -21.799 -11.994 16.927 1.00 82.19 142 VAL A N 1
ATOM 1162 C CA . VAL A 1 142 ? -20.508 -12.480 16.408 1.00 82.19 142 VAL A CA 1
ATOM 1163 C C . VAL A 1 142 ? -20.661 -13.109 15.020 1.00 82.19 142 VAL A C 1
ATOM 1165 O O . VAL A 1 142 ? -19.816 -12.912 14.147 1.00 82.19 142 VAL A O 1
ATOM 1168 N N . PHE A 1 143 ? -21.761 -13.824 14.765 1.00 83.19 143 PHE A N 1
ATOM 1169 C CA . PHE A 1 143 ? -22.043 -14.364 13.433 1.00 83.19 143 PHE A CA 1
ATOM 1170 C C . PHE A 1 143 ? -22.196 -13.258 12.375 1.00 83.19 143 PHE A C 1
ATOM 1172 O O . PHE A 1 143 ? -21.709 -13.408 11.256 1.00 83.19 143 PHE A O 1
ATOM 1179 N N . ARG A 1 144 ? -22.835 -12.134 12.726 1.00 85.00 144 ARG A N 1
ATOM 1180 C CA . ARG A 1 144 ? -23.009 -10.982 11.824 1.00 85.00 144 ARG A CA 1
ATOM 1181 C C . ARG A 1 144 ? -21.684 -10.282 11.577 1.00 85.00 144 ARG A C 1
ATOM 1183 O O . ARG A 1 144 ? -21.388 -9.985 10.428 1.00 85.00 144 ARG A O 1
ATOM 1190 N N . LEU A 1 145 ? -20.866 -10.107 12.617 1.00 85.75 145 LEU A N 1
ATOM 1191 C CA . LEU A 1 145 ? -19.510 -9.572 12.481 1.00 85.75 145 LEU A CA 1
ATOM 1192 C C . LEU A 1 145 ? -18.677 -10.408 11.507 1.00 85.75 145 LEU A C 1
ATOM 1194 O O . LEU A 1 145 ? -18.093 -9.860 10.581 1.00 85.75 145 LEU A O 1
ATOM 1198 N N . ARG A 1 146 ? -18.703 -11.740 11.643 1.00 83.94 146 ARG A N 1
ATOM 1199 C CA . ARG A 1 146 ? -18.021 -12.654 10.710 1.00 83.94 146 ARG A CA 1
ATOM 1200 C C . ARG A 1 146 ? -18.549 -12.539 9.282 1.00 83.94 146 ARG A C 1
ATOM 1202 O O . ARG A 1 146 ? -17.776 -12.666 8.343 1.00 83.94 146 ARG A O 1
ATOM 1209 N N . LYS A 1 147 ? -19.854 -12.311 9.098 1.00 84.44 147 LYS A N 1
ATOM 1210 C CA . LYS A 1 147 ? -20.440 -12.097 7.766 1.00 84.44 147 LYS A CA 1
ATOM 1211 C C . LYS A 1 147 ? -20.025 -10.765 7.153 1.00 84.44 147 LYS A C 1
ATOM 1213 O O . LYS A 1 147 ? -19.718 -10.741 5.968 1.00 84.44 147 LYS A O 1
ATOM 1218 N N . ILE A 1 148 ? -19.980 -9.693 7.940 1.00 82.81 148 ILE A N 1
ATOM 1219 C CA . ILE A 1 148 ? -19.471 -8.396 7.482 1.00 82.81 148 ILE A CA 1
ATOM 1220 C C . ILE A 1 148 ? -17.999 -8.531 7.093 1.00 82.81 148 ILE A C 1
ATOM 1222 O O . ILE A 1 148 ? -17.619 -8.166 5.991 1.00 82.81 148 ILE A O 1
ATOM 1226 N N . GLU A 1 149 ? -17.189 -9.116 7.966 1.00 81.31 149 GLU A N 1
ATOM 1227 C CA . GLU A 1 149 ? -15.753 -9.272 7.760 1.00 81.31 149 GLU A CA 1
ATOM 1228 C C . GLU A 1 149 ? -15.426 -10.159 6.551 1.00 81.31 149 GLU A C 1
ATOM 1230 O O . GLU A 1 149 ? -14.575 -9.801 5.740 1.00 81.31 149 GLU A O 1
ATOM 1235 N N . TYR A 1 150 ? -16.179 -11.244 6.352 1.00 80.50 150 TYR A N 1
ATOM 1236 C CA . TYR A 1 150 ? -16.115 -12.049 5.133 1.00 80.50 150 TYR A CA 1
ATOM 1237 C C . TYR A 1 150 ? -16.431 -11.222 3.878 1.00 80.50 150 TYR A C 1
ATOM 1239 O O . TYR A 1 150 ? -15.695 -11.288 2.897 1.00 80.50 150 TYR A O 1
ATOM 1247 N N . ASN A 1 151 ? -17.495 -10.410 3.907 1.00 79.50 151 ASN A N 1
ATOM 1248 C CA . ASN A 1 151 ? -17.846 -9.552 2.772 1.00 79.50 151 ASN A CA 1
ATOM 1249 C C . ASN A 1 151 ? -16.747 -8.516 2.480 1.00 79.50 151 ASN A C 1
ATOM 1251 O O . ASN A 1 151 ? -16.505 -8.214 1.314 1.00 79.50 151 ASN A O 1
ATOM 1255 N N . LEU A 1 152 ? -16.083 -7.993 3.520 1.00 76.50 152 LEU A N 1
ATOM 1256 C CA . LEU A 1 152 ? -14.955 -7.067 3.386 1.00 76.50 152 LEU A CA 1
ATOM 1257 C C . LEU A 1 152 ? -13.732 -7.737 2.744 1.00 76.50 152 LEU A C 1
ATOM 1259 O O . LEU A 1 152 ? -13.058 -7.109 1.936 1.00 76.50 152 LEU A O 1
ATOM 1263 N N . ARG A 1 153 ? -13.464 -9.020 3.031 1.00 73.62 153 ARG A N 1
ATOM 1264 C CA . ARG A 1 153 ? -12.379 -9.769 2.364 1.00 73.62 153 ARG A CA 1
ATOM 1265 C C . ARG A 1 153 ? -12.630 -9.996 0.873 1.00 73.62 153 ARG A C 1
ATOM 1267 O O . ARG A 1 153 ? -11.690 -9.954 0.089 1.00 73.62 153 ARG A O 1
ATOM 1274 N N . GLU A 1 154 ? -13.874 -10.279 0.495 1.00 70.19 154 GLU A N 1
ATOM 1275 C CA . GLU A 1 154 ? -14.239 -10.740 -0.856 1.00 70.19 154 GLU A CA 1
ATOM 1276 C C . GLU A 1 154 ? -14.472 -9.604 -1.874 1.00 70.19 154 GLU A C 1
ATOM 1278 O O . GLU A 1 154 ? -14.673 -9.885 -3.052 1.00 70.19 154 GLU A O 1
ATOM 1283 N N . ASN A 1 155 ? -14.463 -8.334 -1.442 1.00 57.94 155 ASN A N 1
ATOM 1284 C CA . ASN A 1 155 ? -14.461 -7.126 -2.289 1.00 57.94 155 ASN A CA 1
ATOM 1285 C C . ASN A 1 155 ? -15.485 -7.131 -3.460 1.00 57.94 155 ASN A C 1
ATOM 1287 O O . ASN A 1 155 ? -15.196 -6.691 -4.570 1.00 57.94 155 ASN A O 1
ATOM 1291 N N . ASN A 1 156 ? -16.694 -7.660 -3.231 1.00 53.75 156 ASN A N 1
ATOM 1292 C CA . ASN A 1 156 ? -17.701 -7.919 -4.271 1.00 53.75 156 ASN A CA 1
ATOM 1293 C C . ASN A 1 156 ? -18.849 -6.883 -4.239 1.00 53.75 156 ASN A C 1
ATOM 1295 O O . ASN A 1 156 ? -19.530 -6.733 -3.221 1.00 53.75 156 ASN A O 1
ATOM 1299 N N . GLU A 1 157 ? -19.145 -6.222 -5.367 1.00 46.81 157 GLU A N 1
ATOM 1300 C CA . GLU A 1 157 ? -20.131 -5.119 -5.469 1.00 46.81 157 GLU A CA 1
ATOM 1301 C C . GLU A 1 157 ? -21.562 -5.491 -5.028 1.00 46.81 157 GLU A C 1
ATOM 1303 O O . GLU A 1 157 ? -22.291 -4.666 -4.473 1.00 46.81 157 GLU A O 1
ATOM 1308 N N . ARG A 1 158 ? -21.984 -6.754 -5.198 1.00 49.84 158 ARG A N 1
ATOM 1309 C CA . ARG A 1 158 ? -23.309 -7.225 -4.738 1.00 49.84 158 ARG A CA 1
ATOM 1310 C C . ARG A 1 158 ? -23.452 -7.263 -3.208 1.00 49.84 158 ARG A C 1
ATOM 1312 O O . ARG A 1 158 ? -24.574 -7.410 -2.720 1.00 49.84 158 ARG A O 1
ATOM 1319 N N . HIS A 1 159 ? -22.365 -7.125 -2.446 1.00 52.19 159 HIS A N 1
ATOM 1320 C CA . HIS A 1 159 ? -22.362 -7.296 -0.991 1.00 52.19 159 HIS A CA 1
ATOM 1321 C C . HIS A 1 159 ? -22.408 -6.004 -0.173 1.00 52.19 159 HIS A C 1
ATOM 1323 O O . HIS A 1 159 ? -22.686 -6.096 1.023 1.00 52.19 159 HIS A O 1
ATOM 1329 N N . GLY A 1 160 ? -22.269 -4.817 -0.780 1.00 53.69 160 GLY A N 1
ATOM 1330 C CA . GLY A 1 160 ? -22.457 -3.541 -0.068 1.00 53.69 160 GLY A CA 1
ATOM 1331 C C . GLY A 1 160 ? -23.812 -3.470 0.654 1.00 53.69 160 GLY A C 1
ATOM 1332 O O . GLY A 1 160 ? -23.872 -3.193 1.851 1.00 53.69 160 GLY A O 1
ATOM 1333 N N . LYS A 1 161 ? -24.883 -3.911 -0.025 1.00 58.16 161 LYS A N 1
ATOM 1334 C CA . LYS A 1 161 ? -26.241 -4.022 0.546 1.00 58.16 161 LYS A CA 1
ATOM 1335 C C . LYS A 1 161 ? -26.344 -5.017 1.709 1.00 58.16 161 LYS A C 1
ATOM 1337 O O . LYS A 1 161 ? -27.203 -4.878 2.573 1.00 58.16 161 LYS A O 1
ATOM 1342 N N . ASN A 1 162 ? -25.493 -6.043 1.729 1.00 68.69 162 ASN A N 1
ATOM 1343 C CA . ASN A 1 162 ? -25.511 -7.084 2.757 1.00 68.69 162 ASN A CA 1
ATOM 1344 C C . ASN A 1 162 ? -24.739 -6.643 4.012 1.00 68.69 162 ASN A C 1
ATOM 1346 O O . ASN A 1 162 ? -25.142 -6.945 5.134 1.00 68.69 162 ASN A O 1
ATOM 1350 N N . THR A 1 163 ? -23.654 -5.885 3.830 1.00 72.25 163 THR A N 1
ATOM 1351 C CA . THR A 1 163 ? -22.905 -5.262 4.928 1.00 72.25 163 THR A CA 1
ATOM 1352 C C . THR A 1 163 ? -23.745 -4.207 5.646 1.00 72.25 163 THR A C 1
ATOM 1354 O O . THR A 1 163 ? -23.851 -4.261 6.871 1.00 72.25 163 THR A O 1
ATOM 1357 N N . GLU A 1 164 ? -24.423 -3.322 4.909 1.00 77.56 164 GLU A N 1
ATOM 1358 C CA . GLU A 1 164 ? -25.354 -2.341 5.490 1.00 77.56 164 GLU A CA 1
ATOM 1359 C C . GLU A 1 164 ? -26.480 -3.019 6.278 1.00 77.56 164 GLU A C 1
ATOM 1361 O O . GLU A 1 164 ? -26.706 -2.674 7.436 1.00 77.56 164 GLU A O 1
ATOM 1366 N N . TYR A 1 165 ? -27.109 -4.060 5.719 1.00 81.00 165 TYR A N 1
ATOM 1367 C CA . TYR A 1 165 ? -28.141 -4.839 6.411 1.00 81.00 165 TYR A CA 1
ATOM 1368 C C . TYR A 1 165 ? -27.660 -5.407 7.756 1.00 81.00 165 TYR A C 1
ATOM 1370 O O . TYR A 1 165 ? -28.371 -5.357 8.766 1.00 81.00 165 TYR A O 1
ATOM 1378 N N . HIS A 1 166 ? -26.446 -5.961 7.794 1.00 80.69 166 HIS A N 1
ATOM 1379 C CA . HIS A 1 166 ? -25.885 -6.492 9.031 1.00 80.69 166 HIS A CA 1
ATOM 1380 C C . HIS A 1 166 ? -25.545 -5.380 10.035 1.00 80.69 166 HIS A C 1
ATOM 1382 O O . HIS A 1 166 ? -25.835 -5.552 11.220 1.00 80.69 166 HIS A O 1
ATOM 1388 N N . LEU A 1 167 ? -25.014 -4.238 9.582 1.00 82.62 167 LEU A N 1
ATOM 1389 C CA . LEU A 1 167 ? -24.731 -3.074 10.430 1.00 82.62 167 LEU A CA 1
ATOM 1390 C C . LEU A 1 167 ? -26.008 -2.451 11.014 1.00 82.62 167 LEU A C 1
ATOM 1392 O O . LEU A 1 167 ? -26.055 -2.145 12.204 1.00 82.62 167 LEU A O 1
ATOM 1396 N N . GLU A 1 168 ? -27.070 -2.303 10.221 1.00 81.12 168 GLU A N 1
ATOM 1397 C CA . GLU A 1 168 ? -28.359 -1.778 10.688 1.00 81.12 168 GLU A CA 1
ATOM 1398 C C . GLU A 1 168 ? -28.991 -2.667 11.757 1.00 81.12 168 GLU A C 1
ATOM 1400 O O . GLU A 1 168 ? -29.508 -2.170 12.761 1.00 81.12 168 GLU A O 1
ATOM 1405 N N . ARG A 1 169 ? -28.906 -3.993 11.599 1.00 79.81 169 ARG A N 1
ATOM 1406 C CA . ARG A 1 169 ? -29.415 -4.911 12.623 1.00 79.81 169 ARG A CA 1
ATOM 1407 C C . ARG A 1 169 ? -28.653 -4.804 13.936 1.00 79.81 169 ARG A C 1
ATOM 1409 O O . ARG A 1 169 ? -29.292 -4.871 14.984 1.00 79.81 169 ARG A O 1
ATOM 1416 N N . LEU A 1 170 ? -27.340 -4.582 13.885 1.00 80.75 170 LEU A N 1
ATOM 1417 C CA . LEU A 1 170 ? -26.533 -4.331 15.081 1.00 80.75 170 LEU A CA 1
ATOM 1418 C C . LEU A 1 170 ? -26.937 -3.010 15.764 1.00 80.75 170 LEU A C 1
ATOM 1420 O O . LEU A 1 170 ? -27.066 -2.979 16.983 1.00 80.75 170 LEU A O 1
ATOM 1424 N N . LYS A 1 171 ? -27.253 -1.954 14.999 1.00 73.50 171 LYS A N 1
ATOM 1425 C CA . LYS A 1 171 ? -27.772 -0.680 15.545 1.00 73.50 171 LYS A CA 1
ATOM 1426 C C . LYS A 1 171 ? -29.162 -0.803 16.175 1.00 73.50 171 LYS A C 1
ATOM 1428 O O . LYS A 1 171 ? -29.431 -0.202 17.210 1.00 73.50 171 LYS A O 1
ATOM 1433 N N . SER A 1 172 ? -30.066 -1.564 15.552 1.00 58.78 172 SER A N 1
ATOM 1434 C CA . SER A 1 172 ? -31.471 -1.682 15.985 1.00 58.78 172 SER A CA 1
ATOM 1435 C C . SER A 1 172 ? -31.658 -2.356 17.355 1.00 58.78 172 SER A C 1
ATOM 1437 O O . SER A 1 172 ? -32.721 -2.243 17.970 1.00 58.78 172 SER A O 1
ATOM 1439 N N . LEU A 1 173 ? -30.626 -3.044 17.851 1.00 54.41 173 LEU A N 1
ATOM 1440 C CA . LEU A 1 173 ? -30.626 -3.691 19.163 1.00 54.41 173 LEU A CA 1
ATOM 1441 C C . LEU A 1 173 ? -30.291 -2.712 20.296 1.00 54.41 173 LEU A C 1
ATOM 1443 O O . LEU A 1 173 ? -30.853 -2.848 21.379 1.00 54.41 173 LEU A O 1
ATOM 1447 N N . ASP A 1 174 ? -29.493 -1.678 20.018 1.00 48.19 174 ASP A N 1
ATOM 1448 C CA . ASP A 1 174 ? -29.163 -0.607 20.974 1.00 48.19 174 ASP A CA 1
ATOM 1449 C C . ASP A 1 174 ? -30.377 0.301 21.266 1.00 48.19 174 ASP A C 1
ATOM 1451 O O . ASP A 1 174 ? -30.486 0.924 22.320 1.00 48.19 174 ASP A O 1
ATOM 1455 N N . ILE A 1 175 ? -31.348 0.354 20.346 1.00 46.06 175 ILE A N 1
ATOM 1456 C CA . ILE A 1 175 ? -32.597 1.113 20.528 1.00 46.06 175 ILE A CA 1
ATOM 1457 C C . ILE A 1 175 ? -33.622 0.305 21.344 1.00 46.06 175 ILE A C 1
ATOM 1459 O O . ILE A 1 175 ? -34.373 0.881 22.129 1.00 46.06 175 ILE A O 1
ATOM 1463 N N . ASN A 1 176 ? -33.630 -1.027 21.226 1.00 38.00 176 ASN A N 1
ATOM 1464 C CA . ASN A 1 176 ? -34.583 -1.886 21.942 1.00 38.00 176 ASN A CA 1
ATOM 1465 C C . ASN A 1 176 ? -34.141 -2.264 23.367 1.00 38.00 176 ASN A C 1
ATOM 1467 O O . ASN A 1 176 ? -34.985 -2.613 24.191 1.00 38.00 176 ASN A O 1
ATOM 1471 N N . SER A 1 177 ? -32.850 -2.165 23.692 1.00 41.28 177 SER A N 1
ATOM 1472 C CA . SER A 1 177 ? -32.339 -2.332 25.062 1.00 41.28 177 SER A CA 1
ATOM 1473 C C . SER A 1 177 ? -32.565 -1.093 25.945 1.00 41.28 177 SER A C 1
ATOM 1475 O O . SER A 1 177 ? -32.617 -1.212 27.168 1.00 41.28 177 SER A O 1
ATOM 1477 N N . ASN A 1 178 ? -32.803 0.082 25.350 1.00 34.06 178 ASN A N 1
ATOM 1478 C CA . ASN A 1 178 ? -33.002 1.348 26.069 1.00 34.06 178 ASN A CA 1
ATOM 1479 C C . ASN A 1 178 ? -34.395 1.535 26.707 1.00 34.06 178 ASN A C 1
ATOM 1481 O O . ASN A 1 178 ? -34.661 2.575 27.306 1.00 34.06 178 ASN A O 1
ATOM 1485 N N . LEU A 1 179 ? -35.285 0.537 26.642 1.00 35.59 179 LEU A N 1
ATOM 1486 C CA . LEU A 1 179 ? -36.612 0.601 27.277 1.00 35.59 179 LEU A CA 1
ATOM 1487 C C . LEU A 1 179 ? -36.697 -0.059 28.661 1.00 35.59 179 LEU A C 1
ATOM 1489 O O . LEU A 1 179 ? -37.760 -0.030 29.280 1.00 35.59 179 LEU A O 1
ATOM 1493 N N . LYS A 1 180 ? -35.596 -0.596 29.203 1.00 36.41 180 LYS A N 1
ATOM 1494 C CA . LYS A 1 180 ? -35.536 -1.046 30.603 1.00 36.41 180 LYS A CA 1
ATOM 1495 C C . LYS A 1 180 ? -34.136 -0.892 31.194 1.00 36.41 180 LYS A C 1
ATOM 1497 O O . LYS A 1 180 ? -33.348 -1.824 31.135 1.00 36.41 180 LYS A O 1
ATOM 1502 N N . LEU A 1 181 ? -33.878 0.247 31.833 1.00 28.17 181 LEU A N 1
ATOM 1503 C CA . LEU A 1 181 ? -33.499 0.331 33.253 1.00 28.17 181 LEU A CA 1
ATOM 1504 C C . LEU A 1 181 ? -33.139 1.775 33.600 1.00 28.17 181 LEU A C 1
ATOM 1506 O O . LEU A 1 181 ? -32.111 2.314 33.207 1.00 28.17 181 LEU A O 1
ATOM 1510 N N . ASN A 1 182 ? -34.038 2.383 34.366 1.00 33.12 182 ASN A N 1
ATOM 1511 C CA . ASN A 1 182 ? -33.734 3.526 35.202 1.00 33.12 182 ASN A CA 1
ATOM 1512 C C . ASN A 1 182 ? -32.962 3.014 36.436 1.00 33.12 182 ASN A C 1
ATOM 1514 O O . ASN A 1 182 ? -33.205 1.883 36.862 1.00 33.12 182 ASN A O 1
ATOM 1518 N N . VAL A 1 183 ? -32.153 3.897 37.033 1.00 27.00 183 VAL A N 1
ATOM 1519 C CA . VAL A 1 183 ? -31.532 3.851 38.379 1.00 27.00 183 VAL A CA 1
ATOM 1520 C C . VAL A 1 183 ? -29.993 3.687 38.439 1.00 27.00 183 VAL A C 1
ATOM 1522 O O . VAL A 1 183 ? -29.427 2.633 38.174 1.00 27.00 183 VAL A O 1
ATOM 1525 N N . CYS A 1 184 ? -29.399 4.759 38.985 1.00 24.91 184 CYS A N 1
ATOM 1526 C CA . CYS A 1 184 ? -28.199 4.888 39.827 1.00 24.91 184 CYS A CA 1
ATOM 1527 C C . CYS A 1 184 ? -26.848 5.357 39.241 1.00 24.91 184 CYS A C 1
ATOM 1529 O O . CYS A 1 184 ? -26.225 4.765 38.371 1.00 24.91 184 CYS A O 1
ATOM 1531 N N . SER A 1 185 ? -26.413 6.457 39.858 1.00 33.16 185 SER A N 1
ATOM 1532 C CA . SER A 1 185 ? -25.184 7.251 39.795 1.00 33.16 185 SER A CA 1
ATOM 1533 C C . SER A 1 185 ? -23.889 6.536 40.204 1.00 33.16 185 SER A C 1
ATOM 1535 O O . SER A 1 185 ? -23.944 5.722 41.120 1.00 33.16 185 SER A O 1
ATOM 1537 N N . LEU A 1 186 ? -22.729 7.002 39.703 1.00 24.95 186 LEU A N 1
ATOM 1538 C CA . LEU A 1 186 ? -21.498 7.237 40.499 1.00 24.95 186 LEU A CA 1
ATOM 1539 C C . LEU A 1 186 ? -20.444 8.026 39.678 1.00 24.95 186 LEU A C 1
ATOM 1541 O O . LEU A 1 186 ? -19.961 7.553 38.657 1.00 24.95 186 LEU A O 1
ATOM 1545 N N . ILE A 1 187 ? -20.244 9.318 39.961 1.00 31.30 187 ILE A N 1
ATOM 1546 C CA . ILE A 1 187 ? -19.047 9.936 40.581 1.00 31.30 187 ILE A CA 1
ATOM 1547 C C . ILE A 1 187 ? -17.710 9.235 40.263 1.00 31.30 187 ILE A C 1
ATOM 1549 O O . ILE A 1 187 ? -17.415 8.182 40.821 1.00 31.30 187 ILE A O 1
ATOM 1553 N N . ILE A 1 188 ? -16.841 9.909 39.499 1.00 28.50 188 ILE A N 1
ATOM 1554 C CA . ILE A 1 188 ? -15.395 9.641 39.468 1.00 28.50 188 ILE A CA 1
ATOM 1555 C C . ILE A 1 188 ? -14.694 10.796 40.192 1.00 28.50 188 ILE A C 1
ATOM 1557 O O . ILE A 1 188 ? -14.684 11.930 39.716 1.00 28.50 188 ILE A O 1
ATOM 1561 N N . ARG A 1 189 ? -14.130 10.500 41.369 1.00 25.80 189 ARG A N 1
ATOM 1562 C CA . ARG A 1 189 ? -13.078 11.311 41.993 1.00 25.80 189 ARG A CA 1
ATOM 1563 C C . ARG A 1 189 ? -11.757 10.955 41.316 1.00 25.80 189 ARG A C 1
ATOM 1565 O O . ARG A 1 189 ? -11.397 9.781 41.277 1.00 25.80 189 ARG A O 1
ATOM 1572 N N . CYS A 1 190 ? -11.040 11.960 40.827 1.00 25.47 190 CYS A N 1
ATOM 1573 C CA . CYS A 1 190 ? -9.621 11.832 40.515 1.00 25.47 190 CYS A CA 1
ATOM 1574 C C . CYS A 1 190 ? -8.820 11.886 41.820 1.00 25.47 190 CYS A C 1
ATOM 1576 O O . CYS A 1 190 ? -9.036 12.786 42.634 1.00 25.47 190 CYS A O 1
ATOM 1578 N N . SER A 1 191 ? -7.898 10.942 41.987 1.00 28.03 191 SER A N 1
ATOM 1579 C CA . SER A 1 191 ? -6.857 10.980 43.011 1.00 28.03 191 SER A CA 1
ATOM 1580 C C . SER A 1 191 ? -5.501 11.089 42.322 1.00 28.03 191 SER A C 1
ATOM 1582 O O . SER A 1 191 ? -5.051 10.131 41.695 1.00 28.03 191 SER A O 1
ATOM 1584 N N . SER A 1 192 ? -4.874 12.249 42.480 1.00 28.86 192 SER A N 1
ATOM 1585 C CA . SER A 1 192 ? -3.442 12.441 42.730 1.00 28.86 192 SER A CA 1
ATOM 1586 C C . SER A 1 192 ? -3.292 13.791 43.411 1.00 28.86 192 SER A C 1
ATOM 1588 O O . SER A 1 192 ? -3.818 14.762 42.818 1.00 28.86 192 SER A O 1
#